Protein AF-A0A8S3TUD3-F1 (afdb_monomer)

Organism: Mytilus edulis (NCBI:txid6550)

Solvent-accessible surface area (backbone atoms only — not comparable to full-atom values): 11287 Å² total; per-residue (Å²): 113,69,66,61,56,51,52,52,48,52,54,51,51,51,54,49,39,28,75,74,41,40,43,46,74,68,54,18,54,51,44,25,52,51,48,54,53,48,24,58,71,54,44,52,92,61,36,33,45,38,65,32,64,56,55,35,69,14,31,67,45,86,88,60,79,84,47,71,44,80,44,57,71,43,58,47,77,35,74,87,65,89,68,89,81,56,81,81,36,32,35,29,40,50,41,59,77,99,48,62,92,96,49,69,48,39,32,60,75,42,64,80,50,68,71,56,62,75,22,44,46,76,56,96,92,42,45,29,59,34,68,66,51,43,49,53,55,52,51,52,52,52,53,53,52,52,52,51,52,52,50,50,53,53,52,53,65,34,56,80,66,75,56,66,81,57,83,53,84,58,85,85,59,104,55,98,70,80,59,73,58,78,56,80,66,79,83,77,78,80,129

Structure (mmCIF, N/CA/C/O backbone):
data_AF-A0A8S3TUD3-F1
#
_entry.id   AF-A0A8S3TUD3-F1
#
loop_
_atom_site.group_PDB
_atom_site.id
_atom_site.type_symbol
_atom_site.label_atom_id
_atom_site.label_alt_id
_atom_site.label_comp_id
_atom_site.label_asym_id
_atom_site.label_entity_id
_atom_site.label_seq_id
_atom_site.pdbx_PDB_ins_code
_atom_site.Cartn_x
_atom_site.Cartn_y
_atom_site.Cartn_z
_atom_site.occupancy
_atom_site.B_iso_or_equiv
_atom_site.auth_seq_id
_atom_site.auth_comp_id
_atom_site.auth_asym_id
_atom_site.auth_atom_id
_atom_site.pdbx_PDB_model_num
ATOM 1 N N . MET A 1 1 ? 37.452 -16.676 -22.290 1.00 59.34 1 MET A N 1
ATOM 2 C CA . MET A 1 1 ? 36.552 -16.516 -23.460 1.00 59.34 1 MET A CA 1
ATOM 3 C C . MET A 1 1 ? 35.071 -16.490 -23.068 1.00 59.34 1 MET A C 1
ATOM 5 O O . MET A 1 1 ? 34.371 -15.624 -23.575 1.00 59.34 1 MET A O 1
ATOM 9 N N . ALA A 1 2 ? 34.594 -17.346 -22.151 1.00 64.00 2 ALA A N 1
ATOM 10 C CA . ALA A 1 2 ? 33.201 -17.321 -21.670 1.00 64.00 2 ALA A CA 1
ATOM 11 C C . ALA A 1 2 ? 32.790 -15.985 -21.003 1.00 64.00 2 ALA A C 1
ATOM 13 O O . ALA A 1 2 ? 31.714 -15.464 -21.291 1.00 64.00 2 ALA A O 1
ATOM 14 N N . ASP A 1 3 ? 33.678 -15.370 -20.214 1.00 77.44 3 ASP A N 1
ATOM 15 C CA . ASP A 1 3 ? 33.390 -14.096 -19.532 1.00 77.44 3 ASP A CA 1
ATOM 16 C C . ASP A 1 3 ? 33.145 -12.927 -20.488 1.00 77.44 3 ASP A C 1
ATOM 18 O O . ASP A 1 3 ? 32.256 -12.108 -20.268 1.00 77.44 3 ASP A O 1
ATOM 22 N N . THR A 1 4 ? 33.895 -12.858 -21.588 1.00 88.94 4 THR A N 1
ATOM 23 C CA . THR A 1 4 ? 33.750 -11.784 -22.579 1.00 88.94 4 THR A CA 1
ATOM 24 C C . THR A 1 4 ? 32.419 -11.895 -23.327 1.00 88.94 4 THR A C 1
ATOM 26 O O . THR A 1 4 ? 31.760 -10.885 -23.573 1.00 88.94 4 THR A O 1
ATOM 29 N N . ALA A 1 5 ? 31.980 -13.117 -23.648 1.00 87.69 5 ALA A N 1
ATOM 30 C CA . ALA A 1 5 ? 30.689 -13.361 -24.290 1.00 87.69 5 ALA A CA 1
ATOM 31 C C . ALA A 1 5 ? 29.512 -13.021 -23.358 1.00 87.69 5 ALA A C 1
ATOM 33 O O . ALA A 1 5 ? 28.562 -12.355 -23.778 1.00 87.69 5 ALA A O 1
ATOM 34 N N . MET A 1 6 ? 29.606 -13.400 -22.079 1.00 92.44 6 MET A N 1
ATOM 35 C CA . MET A 1 6 ? 28.609 -13.052 -21.063 1.00 92.44 6 MET A CA 1
ATOM 36 C C . MET A 1 6 ? 28.511 -11.532 -20.874 1.00 92.44 6 MET A C 1
ATOM 38 O O . MET A 1 6 ? 27.420 -10.973 -20.938 1.00 92.44 6 MET A O 1
ATOM 42 N N . GLN A 1 7 ? 29.644 -10.836 -20.738 1.00 92.56 7 GLN A N 1
ATOM 43 C CA . GLN A 1 7 ? 29.668 -9.376 -20.603 1.00 92.56 7 GLN A CA 1
ATOM 44 C C . GLN A 1 7 ? 29.055 -8.659 -21.813 1.00 92.56 7 GLN A C 1
ATOM 46 O O . GLN A 1 7 ? 28.316 -7.687 -21.647 1.00 92.56 7 GLN A O 1
ATOM 51 N N . ASN A 1 8 ? 29.341 -9.128 -23.030 1.00 93.81 8 ASN A N 1
ATOM 52 C CA . ASN A 1 8 ? 28.769 -8.552 -24.247 1.00 93.81 8 ASN A CA 1
ATOM 53 C C . ASN A 1 8 ? 27.254 -8.765 -24.318 1.00 93.81 8 ASN A C 1
ATOM 55 O O . ASN A 1 8 ? 26.524 -7.839 -24.672 1.00 93.81 8 ASN A O 1
ATOM 59 N N . THR A 1 9 ? 26.784 -9.945 -23.912 1.00 95.06 9 THR A N 1
ATOM 60 C CA . THR A 1 9 ? 25.352 -10.264 -23.849 1.00 95.06 9 THR A CA 1
ATOM 61 C C . THR A 1 9 ? 24.639 -9.378 -22.829 1.00 95.06 9 THR A C 1
ATOM 63 O O . THR A 1 9 ? 23.638 -8.750 -23.167 1.00 95.06 9 THR A O 1
ATOM 66 N N . SER A 1 10 ? 25.191 -9.222 -21.622 1.00 94.44 10 SER A N 1
ATOM 67 C CA . SER A 1 10 ? 24.623 -8.339 -20.593 1.00 94.44 10 SER A CA 1
ATOM 68 C C . SER A 1 10 ? 24.565 -6.879 -21.046 1.00 94.44 10 SER A C 1
ATOM 70 O O . SER A 1 10 ? 23.561 -6.206 -20.828 1.00 94.44 10 SER A O 1
ATOM 72 N N . LYS A 1 11 ? 25.604 -6.382 -21.733 1.00 94.62 11 LYS A N 1
ATOM 73 C CA . LYS A 1 11 ? 25.609 -5.020 -22.298 1.00 94.62 11 LYS A CA 1
ATOM 74 C C . LYS A 1 11 ? 24.547 -4.841 -23.384 1.00 94.62 11 LYS A C 1
ATOM 76 O O . LYS A 1 11 ? 23.904 -3.794 -23.431 1.00 94.62 11 LYS A O 1
ATOM 81 N N . ALA A 1 12 ? 24.375 -5.829 -24.261 1.00 94.31 12 ALA A N 1
ATOM 82 C CA . ALA A 1 12 ? 23.355 -5.792 -25.305 1.00 94.31 12 ALA A CA 1
ATOM 83 C C . ALA A 1 12 ? 21.941 -5.818 -24.706 1.00 94.31 12 ALA A C 1
ATOM 85 O O . ALA A 1 12 ? 21.110 -4.991 -25.080 1.00 94.31 12 ALA A O 1
ATOM 86 N N . LEU A 1 13 ? 21.704 -6.691 -23.721 1.00 94.12 13 LEU A N 1
ATOM 87 C CA . LEU A 1 13 ? 20.441 -6.767 -22.992 1.00 94.12 13 LEU A CA 1
ATOM 88 C C . LEU A 1 13 ? 20.125 -5.447 -22.282 1.00 94.12 13 LEU A C 1
ATOM 90 O O . LEU A 1 13 ? 19.033 -4.920 -22.455 1.00 94.12 13 LEU A O 1
ATOM 94 N N . TYR A 1 14 ? 21.085 -4.870 -21.554 1.00 92.31 14 TYR A N 1
ATOM 95 C CA . TYR A 1 14 ? 20.905 -3.578 -20.888 1.00 92.31 14 TYR A CA 1
ATOM 96 C C . TYR A 1 14 ? 20.502 -2.474 -21.876 1.00 92.31 14 TYR A C 1
ATOM 98 O O . TYR A 1 14 ? 19.513 -1.779 -21.659 1.00 92.31 14 TYR A O 1
ATOM 106 N N . ARG A 1 15 ? 21.206 -2.355 -23.013 1.00 92.06 15 ARG A N 1
ATOM 107 C CA . ARG A 1 15 ? 20.857 -1.371 -24.053 1.00 92.06 15 ARG A CA 1
ATOM 108 C C . ARG A 1 15 ? 19.447 -1.588 -24.592 1.00 92.06 15 ARG A C 1
ATOM 110 O O . ARG A 1 15 ? 18.708 -0.619 -24.739 1.00 92.06 15 ARG A O 1
ATOM 117 N N . TYR A 1 16 ? 19.077 -2.841 -24.854 1.00 91.88 16 TYR A N 1
ATOM 118 C CA . TYR A 1 16 ? 17.738 -3.183 -25.322 1.00 91.88 16 TYR A CA 1
ATOM 119 C C . TYR A 1 16 ? 16.664 -2.791 -24.299 1.00 91.88 16 TYR A C 1
ATOM 121 O O . TYR A 1 16 ? 15.689 -2.140 -24.677 1.00 91.88 16 TYR A O 1
ATOM 129 N N . LEU A 1 17 ? 16.862 -3.122 -23.017 1.00 88.25 17 LEU A N 1
ATOM 130 C CA . LEU A 1 17 ? 15.951 -2.759 -21.928 1.00 88.25 17 LEU A CA 1
ATOM 131 C C . LEU A 1 17 ? 15.780 -1.238 -21.832 1.00 88.25 17 LEU A C 1
ATOM 133 O O . LEU A 1 17 ? 14.647 -0.756 -21.809 1.00 88.25 17 LEU A O 1
ATOM 137 N N . CYS A 1 18 ? 16.878 -0.478 -21.842 1.00 88.56 18 CYS A N 1
ATOM 138 C CA . CYS A 1 18 ? 16.819 0.979 -21.752 1.00 88.56 18 CYS A CA 1
ATOM 139 C C . CYS A 1 18 ? 16.108 1.626 -22.943 1.00 88.56 18 CYS A C 1
ATOM 141 O O . CYS A 1 18 ? 15.393 2.608 -22.769 1.00 88.56 18 CYS A O 1
ATOM 143 N N . GLN A 1 19 ? 16.309 1.102 -24.152 1.00 86.69 19 GLN A N 1
ATOM 144 C CA . GLN A 1 19 ? 15.737 1.687 -25.365 1.00 86.69 19 GLN A CA 1
ATOM 145 C C . GLN A 1 19 ? 14.265 1.325 -25.566 1.00 86.69 19 GLN A C 1
ATOM 147 O O . GLN A 1 19 ? 13.523 2.125 -26.129 1.00 86.69 19 GLN A O 1
ATOM 152 N N . ASN A 1 20 ? 13.847 0.133 -25.133 1.00 85.25 20 ASN A N 1
ATOM 153 C CA . ASN A 1 20 ? 12.552 -0.420 -25.533 1.00 85.25 20 ASN A CA 1
ATOM 154 C C . ASN A 1 20 ? 11.569 -0.630 -24.379 1.00 85.25 20 ASN A C 1
ATOM 156 O O . ASN A 1 20 ? 10.371 -0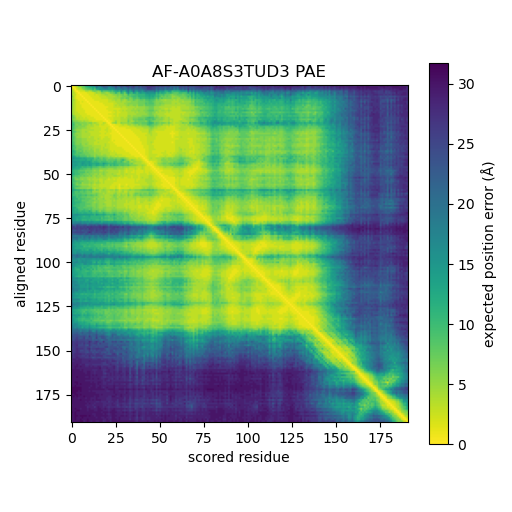.716 -24.646 1.00 85.25 20 ASN A O 1
ATOM 160 N N . ILE A 1 21 ? 12.041 -0.753 -23.131 1.00 82.19 21 ILE A N 1
ATOM 161 C CA . ILE A 1 21 ? 11.199 -1.218 -22.018 1.00 82.19 21 ILE A CA 1
ATOM 162 C C . ILE A 1 21 ? 11.176 -0.236 -20.847 1.00 82.19 21 ILE A C 1
ATOM 164 O O . ILE A 1 21 ? 10.093 0.190 -20.471 1.00 82.19 21 ILE A O 1
ATOM 168 N N . VAL A 1 22 ? 12.327 0.101 -20.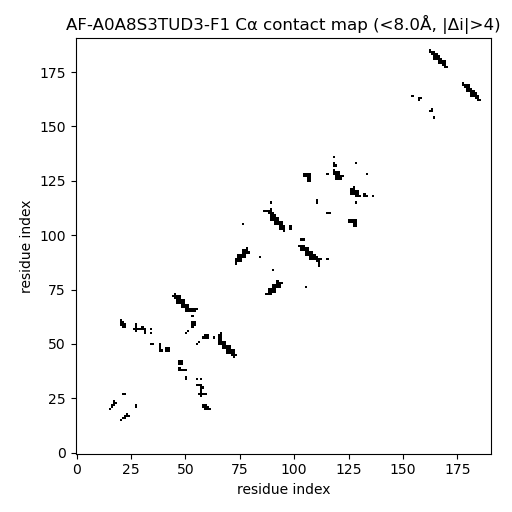254 1.00 82.94 22 VAL A N 1
ATOM 169 C CA . VAL A 1 22 ? 12.372 0.808 -18.953 1.00 82.94 22 VAL A CA 1
ATOM 170 C C . VAL A 1 22 ? 12.859 2.256 -19.020 1.00 82.94 22 VAL A C 1
ATOM 172 O O . VAL A 1 22 ? 12.659 3.013 -18.074 1.00 82.94 22 VAL A O 1
ATOM 175 N N . GLY A 1 23 ? 13.494 2.659 -20.122 1.00 85.12 23 GLY A N 1
ATOM 176 C CA . GLY A 1 23 ? 14.172 3.952 -20.226 1.00 85.12 23 GLY A CA 1
ATOM 177 C C . GLY A 1 23 ? 15.612 3.929 -19.696 1.00 85.12 23 GLY A C 1
ATOM 178 O O . GLY A 1 23 ? 16.113 2.928 -19.185 1.00 85.12 23 GLY A O 1
ATOM 179 N N . THR A 1 24 ? 16.325 5.040 -19.864 1.00 88.81 24 THR A N 1
ATOM 180 C CA . THR A 1 24 ? 17.695 5.193 -19.348 1.00 88.81 24 THR A CA 1
ATOM 181 C C . THR A 1 24 ? 17.697 5.429 -17.838 1.00 88.81 24 THR A C 1
ATOM 183 O O . THR A 1 24 ? 16.714 5.916 -17.284 1.00 88.81 24 THR A O 1
ATOM 186 N N . ASP A 1 25 ? 18.828 5.196 -17.169 1.00 90.38 25 ASP A N 1
ATOM 187 C CA . ASP A 1 25 ? 18.975 5.468 -15.729 1.00 90.38 25 ASP A CA 1
ATOM 188 C C . ASP A 1 25 ? 18.583 6.911 -15.354 1.00 90.38 25 ASP A C 1
ATOM 190 O O . ASP A 1 25 ? 17.963 7.154 -14.318 1.00 90.38 25 ASP A O 1
ATOM 194 N N . HIS A 1 26 ? 18.914 7.882 -16.216 1.00 90.44 26 HIS A N 1
ATOM 195 C CA . HIS A 1 26 ? 18.527 9.279 -16.020 1.00 90.44 26 HIS A CA 1
ATOM 196 C C . HIS A 1 26 ? 17.007 9.464 -16.083 1.00 90.44 26 HIS A C 1
ATOM 198 O O . HIS A 1 26 ? 16.438 10.134 -15.225 1.00 90.44 26 HIS A O 1
ATOM 204 N N . TYR A 1 27 ? 16.353 8.845 -17.068 1.00 88.69 27 TYR A N 1
ATOM 205 C CA . TYR A 1 27 ? 14.899 8.871 -17.197 1.00 88.69 27 TYR A CA 1
ATOM 206 C C . TYR A 1 27 ? 14.223 8.255 -15.965 1.00 88.69 27 TYR A C 1
ATOM 208 O O . TYR A 1 27 ? 13.403 8.917 -15.332 1.00 88.69 27 TYR A O 1
ATOM 216 N N . VAL A 1 28 ? 14.645 7.053 -15.560 1.00 90.69 28 VAL A N 1
ATOM 217 C CA . VAL A 1 28 ? 14.114 6.350 -14.379 1.00 90.69 28 VAL A CA 1
ATOM 218 C C . VAL A 1 28 ? 14.243 7.210 -13.120 1.00 90.69 28 VAL A C 1
ATOM 220 O O . VAL A 1 28 ? 13.286 7.365 -12.360 1.00 90.69 28 VAL A O 1
ATOM 223 N N . LYS A 1 29 ? 15.407 7.840 -12.914 1.00 93.56 29 LYS A N 1
ATOM 224 C CA . LYS A 1 29 ? 15.640 8.732 -11.771 1.00 93.56 29 LYS A CA 1
ATOM 225 C C . LYS A 1 29 ? 14.708 9.946 -11.782 1.00 93.56 29 LYS A C 1
ATOM 227 O O . LYS A 1 29 ? 14.179 10.302 -10.729 1.00 93.56 29 LYS A O 1
ATOM 232 N N . THR A 1 30 ? 14.491 10.563 -12.942 1.00 90.94 30 THR A N 1
ATOM 233 C CA . THR A 1 30 ? 13.570 11.699 -13.085 1.00 90.94 30 THR A CA 1
ATOM 234 C C . THR A 1 30 ? 12.133 11.288 -12.777 1.00 90.94 30 THR A C 1
ATOM 236 O O . THR A 1 30 ? 11.477 11.950 -11.975 1.00 90.94 30 THR A O 1
ATOM 239 N N . ILE A 1 31 ? 11.650 10.170 -13.331 1.00 88.50 31 ILE A N 1
ATOM 240 C CA . ILE A 1 31 ? 10.288 9.682 -13.061 1.00 88.50 31 ILE A CA 1
ATOM 241 C C . ILE A 1 31 ? 10.105 9.368 -11.576 1.00 88.50 31 ILE A C 1
ATOM 243 O O . ILE A 1 31 ? 9.112 9.782 -10.984 1.00 88.50 31 ILE A O 1
ATOM 247 N N . ARG A 1 32 ? 11.088 8.726 -10.936 1.00 90.88 32 ARG A N 1
ATOM 248 C CA . ARG A 1 32 ? 11.052 8.463 -9.492 1.00 90.88 32 ARG A CA 1
ATOM 249 C C . ARG A 1 32 ? 10.898 9.750 -8.680 1.00 90.88 32 ARG A C 1
ATOM 251 O O . ARG A 1 32 ? 10.054 9.816 -7.794 1.00 90.88 32 ARG A O 1
ATOM 258 N N . GLN A 1 33 ? 11.665 10.790 -9.009 1.00 91.38 33 GLN A N 1
ATOM 259 C CA . GLN A 1 33 ? 11.553 12.096 -8.350 1.00 91.38 33 GLN A CA 1
ATOM 260 C C . GLN A 1 33 ? 10.182 12.743 -8.575 1.00 91.38 33 GLN A C 1
ATOM 262 O O . GLN A 1 33 ? 9.598 13.279 -7.633 1.00 91.38 33 GLN A O 1
ATOM 267 N N . MET A 1 34 ? 9.649 12.665 -9.798 1.00 88.38 34 MET A N 1
ATOM 268 C CA . MET A 1 34 ? 8.312 13.171 -10.117 1.00 88.38 34 MET A CA 1
ATOM 269 C C . MET A 1 34 ? 7.226 12.426 -9.339 1.00 88.38 34 MET A C 1
ATOM 271 O O . MET A 1 34 ? 6.326 13.062 -8.793 1.00 88.38 34 MET A O 1
ATOM 275 N N . ASN A 1 35 ? 7.331 11.101 -9.233 1.00 87.62 35 ASN A N 1
ATOM 276 C CA . ASN A 1 35 ? 6.407 10.281 -8.457 1.00 87.62 35 ASN A CA 1
ATOM 277 C C . ASN A 1 35 ? 6.482 10.614 -6.968 1.00 87.62 35 ASN A C 1
ATOM 279 O O . ASN A 1 35 ? 5.447 10.870 -6.367 1.00 87.62 35 ASN A O 1
ATOM 283 N N . SER A 1 36 ? 7.678 10.744 -6.388 1.00 88.50 36 SER A N 1
ATOM 284 C CA . SER A 1 36 ? 7.816 11.177 -4.990 1.00 88.50 36 SER A CA 1
ATOM 285 C C . SER A 1 36 ? 7.225 12.570 -4.748 1.00 88.50 36 SER A C 1
ATOM 287 O O . SER A 1 36 ? 6.554 12.793 -3.742 1.00 88.50 36 SER A O 1
ATOM 289 N N . ALA A 1 37 ? 7.431 13.518 -5.670 1.00 86.88 37 ALA A N 1
ATOM 290 C CA . ALA A 1 37 ? 6.831 14.848 -5.573 1.00 86.88 37 ALA A CA 1
ATOM 291 C C . ALA A 1 37 ? 5.297 14.790 -5.660 1.00 86.88 37 ALA A C 1
ATOM 293 O O . ALA A 1 37 ? 4.612 15.459 -4.886 1.00 86.88 37 ALA A O 1
ATOM 294 N N . ARG A 1 38 ? 4.756 13.961 -6.563 1.00 85.12 38 ARG A N 1
ATOM 295 C CA . ARG A 1 38 ? 3.316 13.716 -6.694 1.00 85.12 38 ARG A CA 1
ATOM 296 C C . ARG A 1 38 ? 2.737 13.108 -5.422 1.00 85.12 38 ARG A C 1
ATOM 298 O O . ARG A 1 38 ? 1.746 13.622 -4.914 1.00 85.12 38 ARG A O 1
ATOM 305 N N . ASP A 1 39 ? 3.355 12.059 -4.901 1.00 86.06 39 ASP A N 1
ATOM 306 C CA . ASP A 1 39 ? 2.899 11.357 -3.702 1.00 86.06 39 ASP A CA 1
ATOM 307 C C . ASP A 1 39 ? 2.860 12.320 -2.507 1.00 86.06 39 ASP A C 1
ATOM 309 O O . ASP A 1 39 ? 1.836 12.429 -1.827 1.00 86.06 39 ASP A O 1
ATOM 313 N N . ASN A 1 40 ? 3.905 13.139 -2.341 1.00 84.69 40 ASN A N 1
ATOM 314 C CA . ASN A 1 40 ? 3.946 14.204 -1.338 1.00 84.69 40 ASN A CA 1
ATOM 315 C C . ASN A 1 40 ? 2.839 15.249 -1.539 1.00 84.69 40 ASN A C 1
ATOM 317 O O . ASN A 1 40 ? 2.175 15.621 -0.575 1.00 84.69 40 ASN A O 1
ATOM 321 N N . ALA A 1 41 ? 2.595 15.696 -2.774 1.00 82.06 41 ALA A N 1
ATOM 322 C CA . ALA A 1 41 ? 1.538 16.662 -3.081 1.00 82.06 41 ALA A CA 1
ATOM 323 C C . ALA A 1 41 ? 0.122 16.094 -2.870 1.00 82.06 41 ALA A C 1
ATOM 325 O O . ALA A 1 41 ? -0.810 16.838 -2.569 1.00 82.06 41 ALA A O 1
ATOM 326 N N . THR A 1 42 ? -0.056 14.780 -3.022 1.00 79.00 42 THR A N 1
ATOM 327 C CA . THR A 1 42 ? -1.332 14.092 -2.763 1.00 79.00 42 THR A CA 1
ATOM 328 C C . THR A 1 42 ? -1.511 13.657 -1.308 1.00 79.00 42 THR A C 1
ATOM 330 O O . THR A 1 42 ? -2.572 13.145 -0.944 1.00 79.00 42 THR A O 1
ATOM 333 N N . SER A 1 43 ? -0.500 13.878 -0.465 1.00 84.50 43 SER A N 1
ATOM 334 C CA . SER A 1 43 ? -0.561 13.638 0.973 1.00 84.50 43 SER A CA 1
ATOM 335 C C . SER A 1 43 ? -1.458 14.686 1.632 1.00 84.50 43 SER A C 1
ATOM 337 O O . SER A 1 43 ? -1.089 15.848 1.773 1.00 84.50 43 SER A O 1
ATOM 339 N N . GLY A 1 44 ? -2.658 14.273 2.029 1.00 82.25 44 GLY A N 1
ATOM 340 C CA . GLY A 1 44 ? -3.589 15.090 2.803 1.00 82.25 44 GLY A CA 1
ATOM 341 C C . GLY A 1 44 ? -3.435 14.872 4.306 1.00 82.25 44 GLY A C 1
ATOM 342 O O . GLY A 1 44 ? -2.623 14.067 4.762 1.00 82.25 44 GLY A O 1
ATOM 343 N N . GLU A 1 45 ? -4.260 15.560 5.091 1.00 78.75 45 GLU A N 1
ATOM 344 C CA . GLU A 1 45 ? -4.303 15.406 6.552 1.00 78.75 45 GLU A CA 1
ATOM 345 C C . GLU A 1 45 ? -4.668 13.972 6.974 1.00 78.75 45 GLU A C 1
ATOM 347 O O . GLU A 1 45 ? -4.033 13.413 7.859 1.00 78.75 45 GLU A O 1
ATOM 352 N N . PHE A 1 46 ? -5.614 13.343 6.268 1.00 76.94 46 PHE A N 1
ATOM 353 C CA . PHE A 1 46 ? -6.192 12.051 6.664 1.00 76.94 46 PHE A CA 1
ATOM 354 C C . PHE A 1 46 ? -5.620 10.840 5.912 1.00 76.94 46 PHE A C 1
ATOM 356 O O . PHE A 1 46 ? -5.714 9.702 6.380 1.00 76.94 46 PHE A O 1
ATOM 363 N N . GLN A 1 47 ? -5.058 11.062 4.723 1.00 82.88 47 GLN A N 1
ATOM 364 C CA . GLN A 1 47 ? -4.605 9.991 3.837 1.00 82.88 47 GLN A CA 1
ATOM 365 C C . GLN A 1 47 ? -3.430 10.427 2.966 1.00 82.88 47 GLN A C 1
ATOM 367 O O . GLN A 1 47 ? -3.325 11.592 2.584 1.00 82.88 47 GLN A O 1
ATOM 372 N N . THR A 1 48 ? -2.607 9.463 2.577 1.00 85.00 48 THR A N 1
ATOM 373 C CA . THR A 1 48 ? -1.568 9.613 1.560 1.00 85.00 48 THR A CA 1
ATOM 374 C C . THR A 1 48 ? -1.781 8.563 0.483 1.00 85.00 48 THR A C 1
ATOM 376 O O . THR A 1 48 ? -2.087 7.412 0.786 1.00 85.00 48 THR A O 1
ATOM 379 N N . VAL A 1 49 ? -1.636 8.962 -0.779 1.00 85.38 49 VAL A N 1
ATOM 380 C CA . VAL A 1 49 ? -1.581 8.026 -1.902 1.00 85.38 49 VAL A CA 1
ATOM 381 C C . VAL A 1 49 ? -0.124 7.908 -2.311 1.00 85.38 49 VAL A C 1
ATOM 383 O O . VAL A 1 49 ? 0.523 8.917 -2.571 1.00 85.38 49 VAL A O 1
ATOM 386 N N . ILE A 1 50 ? 0.387 6.685 -2.312 1.00 87.81 50 ILE A N 1
ATOM 387 C CA . ILE A 1 50 ? 1.768 6.383 -2.666 1.00 87.81 50 ILE A CA 1
ATOM 388 C C . ILE A 1 50 ? 1.755 5.557 -3.938 1.00 87.81 50 ILE A C 1
ATOM 390 O O . ILE A 1 50 ? 1.000 4.594 -4.076 1.00 87.81 50 ILE A O 1
ATOM 394 N N . THR A 1 51 ? 2.607 5.936 -4.866 1.00 86.69 51 THR A N 1
ATOM 395 C CA . THR A 1 51 ? 2.859 5.186 -6.080 1.00 86.69 51 THR A CA 1
ATOM 396 C C . THR A 1 51 ? 3.809 4.036 -5.767 1.00 86.69 51 THR A C 1
ATOM 398 O O . THR A 1 51 ? 4.870 4.256 -5.189 1.00 86.69 51 THR A O 1
ATOM 401 N N . SER A 1 52 ? 3.457 2.812 -6.151 1.00 88.00 52 SER A N 1
ATOM 402 C CA . SER A 1 52 ? 4.287 1.628 -5.905 1.00 88.00 52 SER A CA 1
ATOM 403 C C . SER A 1 52 ? 4.562 0.857 -7.201 1.00 88.00 52 SER A C 1
ATOM 405 O O . SER A 1 52 ? 4.292 1.355 -8.297 1.00 88.00 52 SER A O 1
ATOM 407 N N . GLY A 1 53 ? 5.151 -0.331 -7.074 1.00 89.56 53 GLY A N 1
ATOM 408 C CA . GLY A 1 53 ? 5.443 -1.222 -8.194 1.00 89.56 53 GLY A CA 1
ATOM 409 C C . GLY A 1 53 ? 6.460 -0.656 -9.186 1.00 89.56 53 GLY A C 1
ATOM 410 O O . GLY A 1 53 ? 7.267 0.216 -8.852 1.00 89.56 53 GLY A O 1
ATOM 411 N N . SER A 1 54 ? 6.418 -1.149 -10.428 1.00 89.12 54 SER A N 1
ATOM 412 C CA . SER A 1 54 ? 7.327 -0.723 -11.506 1.00 89.12 54 SER A CA 1
ATOM 413 C C . SER A 1 54 ? 7.282 0.790 -11.719 1.00 89.12 54 SER A C 1
ATOM 415 O O . SER A 1 54 ? 8.324 1.445 -11.784 1.00 89.12 54 SER A O 1
ATOM 417 N N . PHE A 1 55 ? 6.074 1.356 -11.739 1.00 85.31 55 PHE A N 1
ATOM 418 C CA . PHE A 1 55 ? 5.875 2.782 -11.945 1.00 85.31 55 PHE A CA 1
ATOM 419 C C . PHE A 1 55 ? 6.454 3.597 -10.777 1.00 85.31 55 PHE A C 1
ATOM 421 O O . PHE A 1 55 ? 7.163 4.574 -11.012 1.00 85.31 55 PHE A O 1
ATOM 428 N N . GLY A 1 56 ? 6.245 3.176 -9.522 1.00 86.12 56 GLY A N 1
ATOM 429 C CA . GLY A 1 56 ? 6.852 3.802 -8.336 1.00 86.12 56 GLY A CA 1
ATOM 430 C C . GLY A 1 56 ? 8.384 3.780 -8.355 1.00 86.12 56 GLY A C 1
ATOM 431 O O . GLY A 1 56 ? 9.025 4.773 -8.008 1.00 86.12 56 GLY A O 1
ATOM 432 N N . GLU A 1 57 ? 8.977 2.702 -8.870 1.00 90.50 57 GLU A N 1
ATOM 433 C CA . GLU A 1 57 ? 10.427 2.585 -9.065 1.00 90.50 57 GLU A CA 1
ATOM 434 C C . GLU A 1 57 ? 10.975 3.465 -10.203 1.00 90.50 57 GLU A C 1
ATOM 436 O O . GLU A 1 57 ? 12.194 3.622 -10.328 1.00 90.50 57 GLU A O 1
ATOM 441 N N . GLY A 1 58 ? 10.096 4.094 -10.988 1.00 88.19 58 GLY A N 1
ATOM 442 C CA . GLY A 1 58 ? 10.437 4.938 -12.132 1.00 88.19 58 GLY A CA 1
ATOM 443 C C . GLY A 1 58 ? 10.536 4.179 -13.457 1.00 88.19 58 GLY A C 1
ATOM 444 O O . GLY A 1 58 ? 11.022 4.740 -14.436 1.00 88.19 58 GLY A O 1
ATOM 445 N N . LEU A 1 59 ? 10.104 2.915 -13.491 1.00 87.94 59 LEU A N 1
ATOM 446 C CA . LEU A 1 59 ? 10.115 2.062 -14.676 1.00 87.94 59 LEU A CA 1
ATOM 447 C C . LEU A 1 59 ? 8.755 2.163 -15.379 1.00 87.94 59 LEU A C 1
ATOM 449 O O . LEU A 1 59 ? 7.767 1.587 -14.926 1.00 87.94 59 LEU A O 1
ATOM 453 N N . ASP A 1 60 ? 8.707 2.879 -16.500 1.00 76.12 60 ASP A N 1
ATOM 454 C CA . ASP A 1 60 ? 7.488 3.018 -17.309 1.00 76.12 60 ASP A CA 1
ATOM 455 C C . ASP A 1 60 ? 7.343 1.845 -18.291 1.00 76.12 60 ASP A C 1
ATOM 457 O O . ASP A 1 60 ? 7.577 1.955 -19.497 1.00 76.12 60 ASP A O 1
ATOM 461 N N . MET A 1 61 ? 7.037 0.667 -17.745 1.00 81.88 61 MET A N 1
ATOM 462 C CA . MET A 1 61 ? 6.919 -0.563 -18.522 1.00 81.88 61 MET A CA 1
ATOM 463 C C . MET A 1 61 ? 5.590 -0.601 -19.279 1.00 81.88 61 MET A C 1
ATOM 465 O O . MET A 1 61 ? 4.514 -0.694 -18.692 1.00 81.88 61 MET A O 1
ATOM 469 N N . LYS A 1 62 ? 5.651 -0.606 -20.615 1.00 79.31 62 LYS A N 1
ATOM 470 C CA . LYS A 1 62 ? 4.444 -0.718 -21.446 1.00 79.31 62 LYS A CA 1
ATOM 471 C C . LYS A 1 62 ? 3.649 -1.978 -21.103 1.00 79.31 62 LYS A C 1
ATOM 473 O O . LYS A 1 62 ? 4.166 -3.088 -21.189 1.00 79.31 62 LYS A O 1
ATOM 478 N N . GLY A 1 63 ? 2.369 -1.784 -20.796 1.00 80.56 63 GLY A N 1
ATOM 479 C CA . GLY A 1 63 ? 1.443 -2.864 -20.467 1.00 80.56 63 GLY A CA 1
ATOM 480 C C . GLY A 1 63 ? 1.474 -3.306 -19.005 1.00 80.56 63 GLY A C 1
ATOM 481 O O . GLY A 1 63 ? 0.707 -4.204 -18.669 1.00 80.56 63 GLY A O 1
ATOM 482 N N . SER A 1 64 ? 2.298 -2.693 -18.143 1.00 82.56 64 SER A N 1
ATOM 483 C CA . SER A 1 64 ? 2.149 -2.891 -16.701 1.00 82.56 64 SER A CA 1
ATOM 484 C C . SER A 1 64 ? 0.916 -2.156 -16.185 1.00 82.56 64 SER A C 1
ATOM 486 O O . SER A 1 64 ? 0.498 -1.126 -16.723 1.00 82.56 64 SER A O 1
ATOM 488 N N . ASP A 1 65 ? 0.332 -2.693 -15.125 1.00 85.62 65 ASP A N 1
ATOM 489 C CA . ASP A 1 65 ? -0.638 -1.985 -14.311 1.00 85.62 65 ASP A CA 1
ATOM 490 C C . ASP A 1 65 ? 0.025 -0.858 -13.503 1.00 85.62 65 ASP A C 1
ATOM 492 O O . ASP A 1 65 ? 1.247 -0.680 -13.484 1.00 85.62 65 ASP A O 1
ATOM 496 N N . LEU A 1 66 ? -0.826 -0.022 -12.906 1.00 83.38 66 LEU A N 1
ATOM 497 C CA . LEU A 1 66 ? -0.418 1.066 -12.030 1.00 83.38 66 LEU A CA 1
ATOM 498 C C . LEU A 1 66 ? -0.754 0.688 -10.590 1.00 83.38 66 LEU A C 1
ATOM 500 O O . LEU A 1 66 ? -1.922 0.725 -10.192 1.00 83.38 66 LEU A O 1
ATOM 504 N N . ASP A 1 67 ? 0.282 0.415 -9.807 1.00 86.56 67 ASP A N 1
ATOM 505 C CA . ASP A 1 67 ? 0.147 0.135 -8.385 1.00 86.56 67 ASP A CA 1
ATOM 506 C C . ASP A 1 67 ? 0.054 1.429 -7.572 1.00 86.56 67 ASP A C 1
ATOM 508 O O . ASP A 1 67 ? 0.947 2.284 -7.587 1.00 86.56 67 ASP A O 1
ATOM 512 N N . MET A 1 68 ? -1.036 1.568 -6.819 1.00 84.94 68 MET A N 1
ATOM 513 C CA . MET A 1 68 ? -1.248 2.672 -5.886 1.00 84.94 68 MET A CA 1
ATOM 514 C C . MET A 1 68 ? -1.596 2.130 -4.505 1.00 84.94 68 MET A C 1
ATOM 516 O O . MET A 1 68 ? -2.494 1.303 -4.351 1.00 84.94 68 MET A O 1
ATOM 520 N N . MET A 1 69 ? -0.919 2.652 -3.490 1.00 85.75 69 MET A N 1
ATOM 521 C CA . MET A 1 69 ? -1.162 2.351 -2.089 1.00 85.75 69 MET A CA 1
ATOM 522 C C . MET A 1 69 ? -1.876 3.527 -1.425 1.00 85.75 69 MET A C 1
ATOM 524 O O . MET A 1 69 ? -1.397 4.659 -1.451 1.00 85.75 69 MET A O 1
ATOM 528 N N . TYR A 1 70 ? -3.020 3.254 -0.805 1.00 83.62 70 TYR A N 1
ATOM 529 C CA . TYR A 1 70 ? -3.760 4.231 -0.012 1.00 83.62 70 TYR A CA 1
ATOM 530 C C . TYR A 1 70 ? -3.429 4.024 1.463 1.00 83.62 70 TYR A C 1
ATOM 532 O O . TYR A 1 70 ? -3.847 3.037 2.065 1.00 83.62 70 TYR A O 1
ATOM 540 N N . VAL A 1 71 ? -2.684 4.961 2.041 1.00 84.81 71 VAL A N 1
ATOM 541 C CA . VAL A 1 71 ? -2.265 4.926 3.443 1.00 84.81 71 VAL A CA 1
ATOM 542 C C . VAL A 1 71 ? -3.145 5.876 4.242 1.00 84.81 71 VAL A C 1
ATOM 544 O O . VAL A 1 71 ? -3.139 7.083 4.004 1.00 84.81 71 VAL A O 1
ATOM 547 N N . SER A 1 72 ? -3.914 5.347 5.191 1.00 84.81 72 SER A N 1
ATOM 548 C CA . SER A 1 72 ? -4.650 6.182 6.144 1.00 84.81 72 SER A CA 1
ATOM 549 C C . SER A 1 72 ? -3.749 6.544 7.320 1.00 84.81 72 SER A C 1
ATOM 551 O O . SER A 1 72 ? -3.102 5.670 7.888 1.00 84.81 72 SER A O 1
ATOM 553 N N . LYS A 1 73 ? -3.727 7.825 7.702 1.00 83.38 73 LYS A N 1
ATOM 554 C CA . LYS A 1 73 ? -2.895 8.325 8.813 1.00 83.38 73 LYS A CA 1
ATOM 555 C C . LYS A 1 73 ? -3.532 8.131 10.192 1.00 83.38 73 LYS A C 1
ATOM 557 O O . LYS A 1 73 ? -2.875 8.346 11.201 1.00 83.38 73 LYS A O 1
ATOM 562 N N . HIS A 1 74 ? -4.800 7.726 10.230 1.00 84.88 74 HIS A N 1
ATOM 563 C CA . HIS A 1 74 ? -5.571 7.524 11.458 1.00 84.88 74 HIS A CA 1
ATOM 564 C C . HIS A 1 74 ? -5.764 6.048 11.794 1.00 84.88 74 HIS A C 1
ATOM 566 O O . HIS A 1 74 ? -6.630 5.726 12.601 1.00 84.88 74 HIS A O 1
ATOM 572 N N . ILE A 1 75 ? -5.006 5.149 11.166 1.00 86.56 75 ILE A N 1
ATOM 573 C CA . ILE A 1 75 ? -5.047 3.720 11.465 1.00 86.56 75 ILE A CA 1
ATOM 574 C C . ILE A 1 75 ? -3.667 3.296 11.928 1.00 86.56 75 ILE A C 1
ATOM 576 O O . ILE A 1 75 ? -2.688 3.474 11.206 1.00 86.56 75 ILE A O 1
ATOM 580 N N . GLU A 1 76 ? -3.612 2.668 13.091 1.00 87.00 76 GLU A N 1
ATOM 581 C CA . GLU A 1 76 ? -2.422 1.977 13.563 1.00 87.00 76 GLU A CA 1
ATOM 582 C C . GLU A 1 76 ? -2.716 0.484 13.674 1.00 87.00 76 GLU A C 1
ATOM 584 O O . GLU A 1 76 ? -3.679 0.072 14.323 1.00 87.00 76 GLU A O 1
ATOM 589 N N . VAL A 1 77 ? -1.879 -0.323 13.020 1.00 87.81 77 VAL A N 1
ATOM 590 C CA . VAL A 1 77 ? -1.928 -1.787 13.080 1.00 87.81 77 VAL A CA 1
ATOM 591 C C . VAL A 1 77 ? -0.751 -2.270 13.915 1.00 87.81 77 VAL A C 1
ATOM 593 O O . VAL A 1 77 ? 0.384 -1.872 13.655 1.00 87.81 77 VAL A O 1
ATOM 596 N N . TYR A 1 78 ? -1.000 -3.128 14.901 1.00 85.69 78 TYR A N 1
ATOM 597 C CA . TYR A 1 78 ? 0.046 -3.683 15.760 1.00 85.69 78 TYR A CA 1
ATOM 598 C C . TYR A 1 78 ? -0.115 -5.188 15.956 1.00 85.69 78 TYR A C 1
ATOM 600 O O . TYR A 1 78 ? -1.220 -5.723 15.942 1.00 85.69 78 TYR A O 1
ATOM 608 N N . GLU A 1 79 ? 1.009 -5.868 16.157 1.00 78.31 79 GLU A N 1
ATOM 609 C CA . GLU A 1 79 ? 1.046 -7.325 16.315 1.00 78.31 79 GLU A CA 1
ATOM 610 C C . GLU A 1 79 ? 1.019 -7.744 17.796 1.00 78.31 79 GLU A C 1
ATOM 612 O O . GLU A 1 79 ? 0.284 -8.654 18.159 1.00 78.31 79 GLU A O 1
ATOM 617 N N . TYR A 1 80 ? 1.741 -7.038 18.683 1.00 66.38 80 TYR A N 1
ATOM 618 C CA . TYR A 1 80 ? 1.958 -7.519 20.062 1.00 66.38 80 TYR A CA 1
ATOM 619 C C . TYR A 1 80 ? 1.784 -6.485 21.190 1.00 66.38 80 TYR A C 1
ATOM 621 O O . TYR A 1 80 ? 1.663 -6.874 22.349 1.00 66.38 80 TYR A O 1
ATOM 629 N N . LEU A 1 81 ? 1.751 -5.176 20.908 1.00 59.03 81 LEU A N 1
ATOM 630 C CA . LEU A 1 81 ? 1.709 -4.130 21.944 1.00 59.03 81 LEU A CA 1
ATOM 631 C C . LEU A 1 81 ? 0.592 -3.124 21.680 1.00 59.03 81 LEU A C 1
ATOM 633 O O . LEU A 1 81 ? 0.609 -2.453 20.653 1.00 59.03 81 LEU A O 1
ATOM 637 N N . LYS A 1 82 ? -0.336 -2.980 22.640 1.00 62.84 82 LYS A N 1
ATOM 638 C CA . LYS A 1 82 ? -1.343 -1.909 22.639 1.00 62.84 82 LYS A CA 1
ATOM 639 C C . LYS A 1 82 ? -0.630 -0.557 22.754 1.00 62.84 82 LYS A C 1
ATOM 641 O O . LYS A 1 82 ? -0.028 -0.299 23.801 1.00 62.84 82 LYS A O 1
ATOM 646 N N . PRO A 1 83 ? -0.678 0.313 21.730 1.00 64.44 83 PRO A N 1
ATOM 647 C CA . PRO A 1 83 ? -0.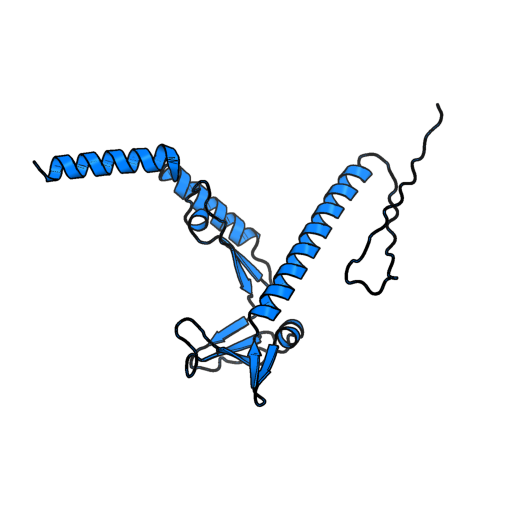081 1.637 21.824 1.00 64.44 83 PRO A CA 1
ATOM 648 C C . PRO A 1 83 ? -0.808 2.477 22.875 1.00 64.44 83 PRO A C 1
ATOM 650 O O . PRO A 1 83 ? -1.927 2.168 23.296 1.00 64.44 83 PRO A O 1
ATOM 653 N N . ARG A 1 84 ? -0.197 3.595 23.274 1.00 69.31 84 ARG A N 1
ATOM 654 C CA . ARG A 1 84 ? -0.892 4.608 24.072 1.00 69.31 84 ARG A CA 1
ATOM 655 C C . ARG A 1 84 ? -2.040 5.170 23.228 1.00 69.31 84 ARG A C 1
ATOM 657 O O . ARG A 1 84 ? -1.804 5.927 22.294 1.00 69.31 84 ARG A O 1
ATOM 664 N N . LEU A 1 85 ? -3.265 4.753 23.544 1.00 69.12 85 LEU A N 1
ATOM 665 C CA . LEU A 1 85 ? -4.437 4.984 22.701 1.00 69.12 85 LEU A CA 1
ATOM 666 C C . LEU A 1 85 ? -4.767 6.480 22.596 1.00 69.12 85 LEU A C 1
ATOM 668 O O . LEU A 1 85 ? -5.215 7.097 23.563 1.00 69.12 85 LEU A O 1
ATOM 672 N N . SER A 1 86 ? -4.606 7.045 21.403 1.00 77.44 86 SER A N 1
ATOM 673 C CA . SER A 1 86 ? -5.161 8.345 21.032 1.00 77.44 86 SER A CA 1
ATOM 674 C C . SER A 1 86 ? -6.669 8.214 20.758 1.00 77.44 86 SER A C 1
ATOM 676 O O . SER A 1 86 ? -7.129 7.160 20.313 1.00 77.44 86 SER A O 1
ATOM 678 N N . PRO A 1 87 ? -7.499 9.227 21.047 1.00 73.88 87 PRO A N 1
ATOM 679 C CA . PRO A 1 87 ? -8.906 9.230 20.630 1.00 73.88 87 PRO A CA 1
ATOM 680 C C . PRO A 1 87 ? -9.077 9.348 19.108 1.00 73.88 87 PRO A C 1
ATOM 682 O O . PRO A 1 87 ? -10.035 8.830 18.557 1.00 73.88 87 PRO A O 1
ATOM 685 N N . ASN A 1 88 ? -8.120 9.953 18.402 1.00 80.12 88 ASN A N 1
ATOM 686 C CA . ASN A 1 88 ? -8.265 10.252 16.970 1.00 80.12 88 ASN A CA 1
ATOM 687 C C . ASN A 1 88 ? -7.662 9.174 16.052 1.00 80.12 88 ASN A C 1
ATOM 689 O O . ASN A 1 88 ? -7.428 9.432 14.869 1.00 80.12 88 ASN A O 1
ATOM 693 N N . ILE A 1 89 ? -7.335 8.005 16.607 1.00 85.94 89 ILE A N 1
ATOM 694 C CA . ILE A 1 89 ? -6.684 6.902 15.898 1.00 85.94 89 ILE A CA 1
ATOM 695 C C . ILE A 1 89 ? -7.527 5.643 16.085 1.00 85.94 89 ILE A C 1
ATOM 697 O O . ILE A 1 89 ? -7.916 5.289 17.198 1.00 85.94 89 ILE A O 1
ATOM 701 N N . THR A 1 90 ? -7.806 4.974 14.972 1.00 87.94 90 THR A N 1
ATOM 702 C CA . THR A 1 90 ? -8.343 3.620 14.934 1.00 87.94 90 THR A CA 1
ATOM 703 C C . THR A 1 90 ? -7.203 2.631 15.125 1.00 87.94 90 THR A C 1
ATOM 705 O O . THR A 1 90 ? -6.203 2.662 14.411 1.00 87.94 90 THR A O 1
ATOM 708 N N . TYR A 1 91 ? -7.374 1.736 16.085 1.00 89.50 91 TYR A N 1
ATOM 709 C CA . TYR A 1 91 ? -6.387 0.748 16.482 1.00 89.50 91 TYR A CA 1
ATOM 710 C C . TYR A 1 91 ? -6.838 -0.636 16.048 1.00 89.50 91 TYR A C 1
ATOM 712 O O . TYR A 1 91 ? -7.906 -1.101 16.459 1.00 89.50 91 TYR A O 1
ATOM 720 N N . LEU A 1 92 ? -6.001 -1.293 15.249 1.00 90.69 92 LEU A N 1
ATOM 721 C CA . LEU A 1 92 ? -6.217 -2.653 14.782 1.00 90.69 92 LEU A CA 1
ATOM 722 C C . LEU A 1 92 ? -5.136 -3.579 15.341 1.00 90.69 92 LEU A C 1
ATOM 724 O O . LEU A 1 92 ? -3.951 -3.261 15.245 1.00 90.69 92 LEU A O 1
ATOM 728 N N . SER A 1 93 ? -5.521 -4.733 15.881 1.00 89.94 93 SER A N 1
ATOM 729 C CA . SER A 1 93 ? -4.563 -5.798 16.181 1.00 89.94 93 SER A CA 1
ATOM 730 C C . SER A 1 93 ? -4.516 -6.812 15.045 1.00 89.94 93 SER A C 1
ATOM 732 O O . SER A 1 93 ? -5.531 -7.162 14.438 1.00 89.94 93 SER A O 1
ATOM 734 N N . MET A 1 94 ? -3.307 -7.253 14.724 1.00 90.56 94 MET A N 1
ATOM 735 C CA . MET A 1 94 ? -3.042 -8.215 13.669 1.00 90.56 94 MET A CA 1
ATOM 736 C C . MET A 1 94 ? -2.967 -9.620 14.265 1.00 90.56 94 MET A C 1
ATOM 738 O O . MET A 1 94 ? -2.172 -9.854 15.170 1.00 90.56 94 MET A O 1
ATOM 742 N N . ARG A 1 95 ? -3.770 -10.561 13.756 1.00 85.88 95 ARG A N 1
ATOM 743 C CA . ARG A 1 95 ? -3.691 -11.980 14.132 1.00 85.88 95 ARG A CA 1
ATOM 744 C C . ARG A 1 95 ? -3.511 -12.864 12.911 1.00 85.88 95 ARG A C 1
ATOM 746 O O . ARG A 1 95 ? -4.276 -12.775 11.950 1.00 85.88 95 ARG A O 1
ATOM 753 N N . THR A 1 96 ? -2.507 -13.721 12.979 1.00 84.75 96 THR A N 1
ATOM 754 C CA . THR A 1 96 ? -2.157 -14.707 11.948 1.00 84.75 96 THR A CA 1
ATOM 755 C C . THR A 1 96 ? -2.368 -16.145 12.419 1.00 84.75 96 THR A C 1
ATOM 757 O O . THR A 1 96 ? -2.250 -17.075 11.623 1.00 84.75 96 THR A O 1
ATOM 760 N N . ASP A 1 97 ? -2.734 -16.331 13.686 1.00 77.94 97 ASP A N 1
ATOM 761 C CA . ASP A 1 97 ? -3.129 -17.625 14.225 1.00 77.94 97 ASP A CA 1
ATOM 762 C C . ASP A 1 97 ? -4.497 -18.020 13.641 1.00 77.94 97 ASP A C 1
ATOM 764 O O . ASP A 1 97 ? -5.398 -17.186 13.511 1.00 77.94 97 ASP A O 1
ATOM 768 N N . ASP A 1 98 ? -4.643 -19.286 13.253 1.00 81.38 98 ASP A N 1
ATOM 769 C CA . ASP A 1 98 ? -5.874 -19.871 12.698 1.00 81.38 98 ASP A CA 1
ATOM 770 C C . ASP A 1 98 ? -6.367 -19.287 11.357 1.00 81.38 98 ASP A C 1
ATOM 772 O O . ASP A 1 98 ? -7.547 -19.390 11.009 1.00 81.38 98 ASP A O 1
ATOM 776 N N . VAL A 1 99 ? -5.465 -18.724 10.547 1.00 82.12 99 VAL A N 1
ATOM 777 C CA . VAL A 1 99 ? -5.755 -18.301 9.165 1.00 82.12 99 VAL A CA 1
ATOM 778 C C . VAL A 1 99 ? -4.942 -19.083 8.140 1.00 82.12 99 VAL A C 1
ATOM 780 O O . VAL A 1 99 ? -3.852 -19.587 8.407 1.00 82.12 99 VAL A O 1
ATOM 783 N N . LYS A 1 100 ? -5.486 -19.206 6.923 1.00 87.88 100 LYS A N 1
ATOM 784 C CA . LYS A 1 100 ? -4.759 -19.817 5.802 1.00 87.88 100 LYS A CA 1
ATOM 785 C C . LYS A 1 100 ? -3.474 -19.023 5.518 1.00 87.88 100 LYS A C 1
ATOM 787 O O . LYS A 1 100 ? -3.501 -17.796 5.624 1.00 87.88 100 LYS A O 1
ATOM 792 N N . PRO A 1 101 ? -2.385 -19.677 5.074 1.00 87.62 101 PRO A N 1
ATOM 793 C CA . PRO A 1 101 ? -1.175 -18.976 4.655 1.00 87.62 101 PRO A CA 1
ATOM 794 C C . PRO A 1 101 ? -1.480 -17.842 3.666 1.00 87.62 101 PRO A C 1
ATOM 796 O O . PRO A 1 101 ? -2.218 -18.039 2.699 1.00 87.62 101 PRO A O 1
ATOM 799 N N . GLY A 1 102 ? -0.919 -16.659 3.926 1.00 84.38 102 GLY A N 1
ATOM 800 C CA . GLY A 1 102 ? -1.150 -15.448 3.130 1.00 84.38 102 GLY A CA 1
ATOM 801 C C . GLY A 1 102 ? -2.374 -14.619 3.539 1.00 84.38 102 GLY A C 1
ATOM 802 O O . GLY A 1 102 ? -2.637 -13.595 2.912 1.00 84.38 102 GLY A O 1
ATOM 803 N N . PHE A 1 103 ? -3.108 -15.026 4.577 1.00 85.88 103 PHE A N 1
ATOM 804 C CA . PHE A 1 103 ? -4.209 -14.258 5.155 1.00 85.88 103 PHE A CA 1
ATOM 805 C C . PHE A 1 103 ? -3.887 -13.833 6.583 1.00 85.88 103 PHE A C 1
ATOM 807 O O . PHE A 1 103 ? -3.077 -14.456 7.263 1.00 85.88 103 PHE A O 1
ATOM 814 N N . THR A 1 104 ? -4.564 -12.774 7.020 1.00 90.75 104 THR A N 1
ATOM 815 C CA . THR A 1 104 ? -4.411 -12.170 8.340 1.00 90.75 104 THR A CA 1
ATOM 816 C C . THR A 1 104 ? -5.746 -11.579 8.768 1.00 90.75 104 THR A C 1
ATOM 818 O O . THR A 1 104 ? -6.449 -10.970 7.958 1.00 90.75 104 THR A O 1
ATOM 821 N N . HIS A 1 105 ? -6.088 -11.723 10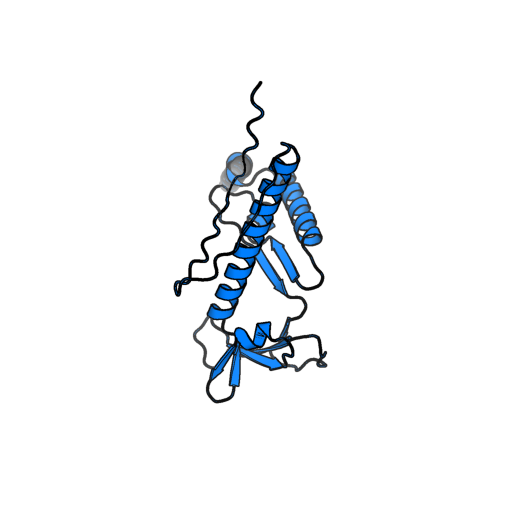.042 1.00 90.56 105 HIS A N 1
ATOM 822 C CA . HIS A 1 105 ? -7.213 -11.030 10.649 1.00 90.56 105 HIS A CA 1
ATOM 823 C C . HIS A 1 105 ? -6.773 -9.681 11.220 1.00 90.56 105 HIS A C 1
ATOM 825 O O . HIS A 1 105 ? -5.754 -9.583 11.902 1.00 90.56 105 HIS A O 1
ATOM 831 N N . LEU A 1 106 ? -7.574 -8.647 10.962 1.00 91.88 106 LEU A N 1
ATOM 832 C CA . LEU A 1 106 ? -7.421 -7.322 11.558 1.00 91.88 106 LEU A CA 1
ATOM 833 C C . LEU A 1 106 ? -8.584 -7.090 12.517 1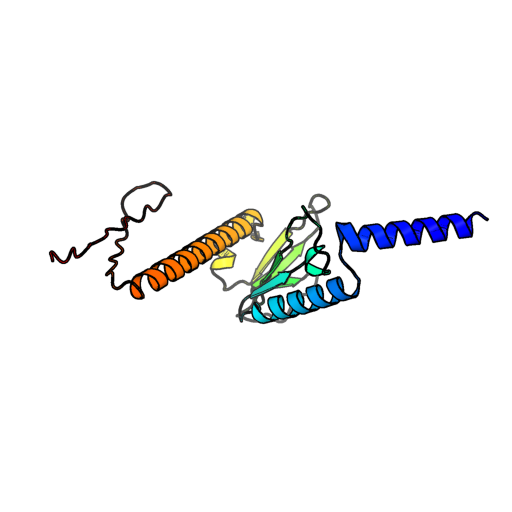.00 91.88 106 LEU A C 1
ATOM 835 O O . LEU A 1 106 ? -9.716 -6.902 12.076 1.00 91.88 106 LEU A O 1
ATOM 839 N N . LEU A 1 107 ? -8.316 -7.145 13.815 1.00 91.06 107 LEU A N 1
ATOM 840 C CA . LEU A 1 107 ? -9.318 -6.977 14.862 1.00 91.06 107 LEU A CA 1
ATOM 841 C C . LEU A 1 107 ? -9.398 -5.507 15.249 1.00 91.06 107 LEU A C 1
ATOM 843 O O . LEU A 1 107 ? -8.368 -4.858 15.403 1.00 91.06 107 LEU A O 1
ATOM 847 N N . VAL A 1 108 ? -10.605 -4.988 15.451 1.00 89.62 108 VAL A N 1
ATOM 848 C CA . VAL A 1 108 ? -10.799 -3.612 15.913 1.00 89.62 108 VAL A CA 1
ATOM 849 C C . VAL A 1 108 ? -10.699 -3.571 17.428 1.00 89.62 108 VAL A C 1
ATOM 851 O O . VAL A 1 108 ? -11.575 -4.045 18.141 1.00 89.62 108 VAL A O 1
ATOM 854 N N . GLU A 1 109 ? -9.622 -2.976 17.923 1.00 88.12 109 GLU A N 1
ATOM 855 C CA . GLU A 1 109 ? -9.361 -2.856 19.361 1.00 88.12 109 GLU A CA 1
ATOM 856 C C . GLU A 1 109 ? -9.932 -1.553 19.916 1.00 88.12 109 GLU A C 1
ATOM 858 O O . GLU A 1 109 ? -10.369 -1.488 21.064 1.00 88.12 109 GLU A O 1
ATOM 863 N N . LYS A 1 110 ? -9.935 -0.507 19.085 1.00 87.19 110 LYS A N 1
ATOM 864 C CA . LYS A 1 110 ? -10.597 0.768 19.352 1.00 87.19 110 LYS A CA 1
ATOM 865 C C . LYS A 1 110 ? -10.846 1.500 18.039 1.00 87.19 110 LYS A C 1
ATOM 867 O O . LYS A 1 110 ? -9.935 1.622 17.225 1.00 87.19 110 LYS A O 1
ATOM 872 N N . SER A 1 111 ? -12.036 2.059 17.864 1.00 86.44 111 SER A N 1
ATOM 873 C CA . SER A 1 111 ? -12.306 3.030 16.806 1.00 86.44 111 SER A CA 1
ATOM 874 C C . SER A 1 111 ? -13.451 3.945 17.217 1.00 86.44 111 SER A C 1
ATOM 876 O O . SER A 1 111 ? -14.525 3.460 17.561 1.00 86.44 111 SER A O 1
ATOM 878 N N . ASP A 1 112 ? -13.223 5.253 17.138 1.00 83.69 112 ASP A N 1
ATOM 879 C CA . ASP A 1 112 ? -14.279 6.269 17.232 1.00 83.69 112 ASP A CA 1
ATOM 880 C C . ASP A 1 112 ? -14.757 6.702 15.824 1.00 83.69 112 ASP A C 1
ATOM 882 O O . ASP A 1 112 ? -15.644 7.547 15.674 1.00 83.69 112 ASP A O 1
ATOM 886 N N . ASP A 1 113 ? -14.185 6.113 14.764 1.00 81.88 113 ASP A N 1
ATOM 887 C CA . ASP A 1 113 ? -14.510 6.429 13.377 1.00 81.88 113 ASP A CA 1
ATOM 888 C C . ASP A 1 113 ? -15.672 5.558 12.875 1.00 81.88 113 ASP A C 1
ATOM 890 O O . ASP A 1 113 ? -15.531 4.368 12.579 1.00 81.88 113 ASP A O 1
ATOM 894 N N . GLN A 1 114 ? -16.835 6.186 12.690 1.00 82.62 114 GLN A N 1
ATOM 895 C CA . GLN A 1 114 ? -18.021 5.529 12.134 1.00 82.62 114 GLN A CA 1
ATOM 896 C C . GLN A 1 114 ? -17.791 4.931 10.741 1.00 82.62 114 GLN A C 1
ATOM 898 O O . GLN A 1 114 ? -18.512 4.015 10.336 1.00 82.62 114 GLN A O 1
ATOM 903 N N . TYR A 1 115 ? -16.833 5.454 9.969 1.00 81.12 115 TYR A N 1
ATOM 904 C CA . TYR A 1 115 ? -16.447 4.845 8.705 1.00 81.12 115 TYR A CA 1
ATOM 905 C C . TYR A 1 115 ? -15.865 3.453 8.940 1.00 81.12 115 TYR A C 1
ATOM 907 O O . TYR A 1 115 ? -16.250 2.526 8.232 1.00 81.12 115 TYR A O 1
ATOM 915 N N . PHE A 1 116 ? -15.014 3.272 9.951 1.00 81.44 116 PHE A N 1
ATOM 916 C CA . PHE A 1 116 ? -14.472 1.960 10.300 1.00 81.44 116 PHE A CA 1
ATOM 917 C C . PHE A 1 116 ? -15.560 1.010 10.763 1.00 81.44 116 PHE A C 1
ATOM 919 O O . PHE A 1 116 ? -15.659 -0.081 10.208 1.00 81.44 116 PHE A O 1
ATOM 926 N N . SER A 1 117 ? -16.446 1.439 11.662 1.00 84.38 117 SER A N 1
ATOM 927 C CA . SER A 1 117 ? -17.532 0.582 12.159 1.00 84.38 117 SER A CA 1
ATOM 928 C C . SER A 1 117 ? -18.409 0.016 11.032 1.00 84.38 117 SER A C 1
ATOM 930 O O . SER A 1 117 ? -18.814 -1.139 11.091 1.00 84.38 117 SER A O 1
ATOM 932 N N . LYS A 1 118 ? -18.653 0.788 9.960 1.00 88.12 118 LYS A N 1
ATOM 933 C CA . LYS A 1 118 ? -19.425 0.345 8.777 1.00 88.12 118 LYS A CA 1
ATOM 934 C C . LYS A 1 118 ? -18.689 -0.644 7.869 1.00 88.12 118 LYS A C 1
ATOM 936 O O . LYS A 1 118 ? -19.303 -1.217 6.974 1.00 88.12 118 LYS A O 1
ATOM 941 N N . ASN A 1 119 ? -17.381 -0.790 8.046 1.00 90.38 119 ASN A N 1
ATOM 942 C CA . ASN A 1 119 ? -16.528 -1.702 7.287 1.00 90.38 119 ASN A CA 1
ATOM 943 C C . ASN A 1 119 ? -16.137 -2.945 8.091 1.00 90.38 119 ASN A C 1
ATOM 945 O O . ASN A 1 119 ? -15.276 -3.708 7.653 1.00 90.38 119 ASN A O 1
ATOM 949 N N . CYS A 1 120 ? -16.733 -3.132 9.266 1.00 91.81 120 CYS A N 1
ATOM 950 C CA . CYS A 1 120 ? -16.415 -4.239 10.144 1.00 91.81 120 CYS A CA 1
ATOM 951 C C . CYS A 1 120 ? -17.513 -5.296 10.152 1.00 91.81 120 CYS A C 1
ATOM 953 O O . CYS A 1 120 ? -18.688 -4.997 9.950 1.00 91.81 120 CYS A O 1
ATOM 955 N N . GLU A 1 121 ? -17.106 -6.525 10.431 1.00 92.62 121 GLU A N 1
ATOM 956 C CA . GLU A 1 121 ? -17.980 -7.668 10.662 1.00 92.62 121 GLU A CA 1
ATOM 957 C C . GLU A 1 121 ? -17.733 -8.203 12.071 1.00 92.62 121 GLU A C 1
ATOM 959 O O . GLU A 1 121 ? -16.604 -8.183 12.565 1.00 92.62 121 GLU A O 1
ATOM 964 N N . GLU A 1 122 ? -18.790 -8.668 12.726 1.00 91.06 122 GLU A N 1
ATOM 965 C CA . GLU A 1 122 ? -18.703 -9.255 14.058 1.00 91.06 122 GLU A CA 1
ATOM 966 C C . GLU A 1 122 ? -18.784 -10.777 13.962 1.00 91.06 122 GLU A C 1
ATOM 968 O O . GLU A 1 122 ? -19.724 -11.324 13.387 1.00 91.06 122 GLU A O 1
ATOM 973 N N . HIS A 1 123 ? -17.803 -11.457 14.554 1.00 88.31 123 HIS A N 1
ATOM 974 C CA . HIS A 1 123 ? -17.750 -12.912 14.646 1.00 88.31 123 HIS A CA 1
ATOM 975 C C . HIS A 1 123 ? -17.466 -13.289 16.102 1.00 88.31 123 HIS A C 1
ATOM 977 O O . HIS A 1 123 ? -16.430 -12.918 16.649 1.00 88.31 123 HIS A O 1
ATOM 983 N N . ASN A 1 124 ? -18.391 -14.006 16.749 1.00 88.38 124 ASN A N 1
ATOM 984 C CA . ASN A 1 124 ? -18.293 -14.414 18.161 1.00 88.38 124 ASN A CA 1
ATOM 985 C C . ASN A 1 124 ? -18.036 -13.253 19.148 1.00 88.38 124 ASN A C 1
ATOM 987 O O . ASN A 1 124 ? -17.251 -13.396 20.084 1.00 88.38 124 ASN A O 1
ATOM 991 N N . GLY A 1 125 ? -18.667 -12.093 18.939 1.00 87.00 125 GLY A N 1
ATOM 992 C CA . GLY A 1 125 ? -18.474 -10.920 19.801 1.00 87.00 125 GLY A CA 1
ATOM 993 C C . GLY A 1 125 ? -17.171 -10.153 19.555 1.00 87.00 125 GLY A C 1
ATOM 994 O O . GLY A 1 125 ? -16.883 -9.196 20.271 1.00 87.00 125 GLY A O 1
ATOM 995 N N . ILE A 1 126 ? -16.370 -10.561 18.566 1.00 88.12 126 ILE A N 1
ATOM 996 C CA . ILE A 1 126 ? -15.129 -9.888 18.177 1.00 88.12 126 ILE A CA 1
ATOM 997 C C . ILE A 1 126 ? -15.360 -9.173 16.848 1.00 88.12 126 ILE A C 1
ATOM 999 O O . ILE A 1 126 ? -15.851 -9.762 15.885 1.00 88.12 126 ILE A O 1
ATOM 1003 N N . GLN A 1 127 ? -14.991 -7.894 16.795 1.00 91.75 127 GLN A N 1
ATOM 1004 C CA . GLN A 1 127 ? -15.124 -7.071 15.601 1.00 91.75 127 GLN A CA 1
ATOM 1005 C C . GLN A 1 127 ? -13.856 -7.146 14.740 1.00 91.75 127 GLN A C 1
ATOM 1007 O O . GLN A 1 127 ? -12.751 -6.8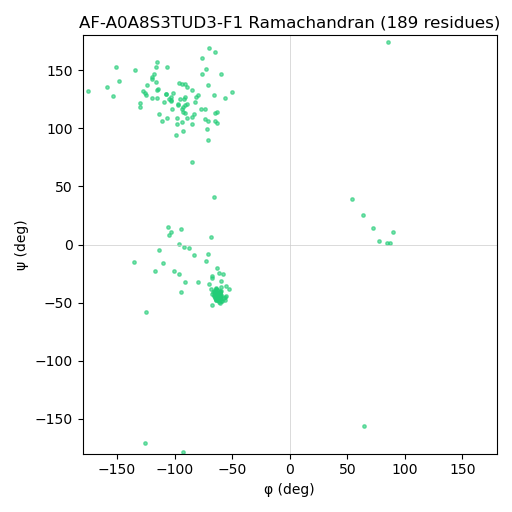79 15.214 1.00 91.75 127 GLN A O 1
ATOM 1012 N N . TYR A 1 128 ? -14.024 -7.466 13.459 1.00 91.75 128 TYR A N 1
ATOM 1013 C CA . TYR A 1 128 ? -12.953 -7.581 12.471 1.00 91.75 128 TYR A CA 1
ATOM 1014 C C . TYR A 1 128 ? -13.161 -6.592 11.330 1.00 91.75 128 TYR A C 1
ATOM 1016 O O . TYR A 1 128 ? -14.283 -6.397 10.866 1.00 91.75 128 TYR A O 1
ATOM 1024 N N . LEU A 1 129 ? -12.080 -6.008 10.819 1.00 92.31 129 LEU A N 1
ATOM 1025 C CA . LEU A 1 129 ? -12.122 -5.195 9.611 1.00 92.31 129 LEU A CA 1
ATOM 1026 C C . LEU A 1 129 ? -12.282 -6.096 8.378 1.00 92.31 129 LEU A C 1
ATOM 1028 O O . LEU A 1 129 ? -11.390 -6.878 8.040 1.00 92.31 129 LEU A O 1
ATOM 1032 N N . SER A 1 130 ? -13.395 -5.947 7.661 1.00 91.75 130 SER A N 1
ATOM 1033 C CA . SER A 1 130 ? -13.660 -6.694 6.431 1.00 91.75 130 SER A CA 1
ATOM 1034 C C . SER A 1 130 ? -12.969 -6.015 5.251 1.00 91.75 130 SER A C 1
ATOM 1036 O O . SER A 1 130 ? -13.346 -4.922 4.820 1.00 91.75 130 SER A O 1
ATOM 1038 N N . SER A 1 131 ? -11.953 -6.675 4.686 1.00 89.50 131 SER A N 1
ATOM 1039 C CA . SER A 1 131 ? -11.231 -6.145 3.520 1.00 89.50 131 SER A CA 1
ATOM 1040 C C . SER A 1 131 ? -12.151 -5.938 2.310 1.00 89.50 131 SER A C 1
ATOM 1042 O O . SER A 1 131 ? -11.940 -5.013 1.524 1.00 89.50 131 SER A O 1
ATOM 1044 N N . SER A 1 132 ? -13.189 -6.764 2.161 1.00 88.19 132 SER A N 1
ATOM 1045 C CA . SER A 1 132 ? -14.178 -6.666 1.084 1.00 88.19 132 SER A CA 1
ATOM 1046 C C . SER A 1 132 ? -15.040 -5.413 1.222 1.00 88.19 132 SER A C 1
ATOM 1048 O O . SER A 1 132 ? -15.099 -4.619 0.280 1.00 88.19 132 SER A O 1
ATOM 1050 N N . LEU A 1 133 ? -15.636 -5.190 2.401 1.00 90.06 133 LEU A N 1
ATOM 1051 C CA . LEU A 1 133 ? -16.433 -3.988 2.674 1.00 90.06 133 LEU A CA 1
ATOM 1052 C C . LEU A 1 133 ? -15.579 -2.725 2.548 1.00 90.06 133 LEU A C 1
ATOM 1054 O O . LEU A 1 133 ? -15.969 -1.772 1.868 1.00 90.06 133 LEU A O 1
ATOM 1058 N N . TYR A 1 134 ? -14.370 -2.758 3.117 1.00 86.50 134 TYR A N 1
ATOM 1059 C CA . TYR A 1 134 ? -13.439 -1.635 3.070 1.00 86.50 134 TYR A CA 1
ATOM 1060 C C . TYR A 1 134 ? -13.069 -1.252 1.633 1.00 86.50 134 TYR A C 1
ATOM 1062 O O . TYR A 1 134 ? -13.163 -0.080 1.257 1.00 86.50 134 TYR A O 1
ATOM 1070 N N . LYS A 1 135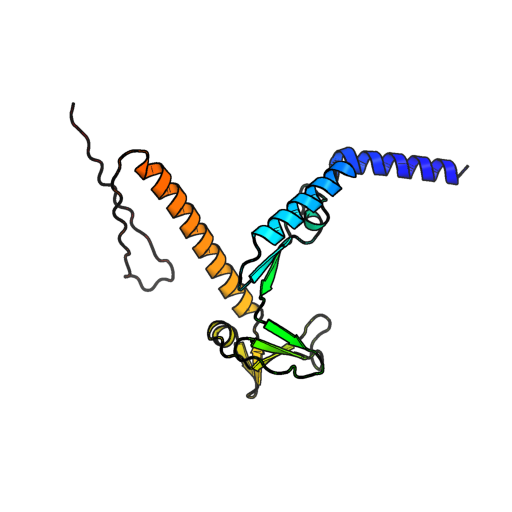 ? -12.726 -2.237 0.789 1.00 84.31 135 LYS A N 1
ATOM 1071 C CA . LYS A 1 135 ? -12.459 -2.014 -0.641 1.00 84.31 135 LYS A CA 1
ATOM 1072 C C . LYS A 1 135 ? -13.682 -1.454 -1.365 1.00 84.31 135 LYS A C 1
ATOM 1074 O O . LYS A 1 135 ? -13.547 -0.490 -2.116 1.00 84.31 135 LYS A O 1
ATOM 1079 N N . GLN A 1 136 ? -14.869 -2.011 -1.130 1.00 84.69 136 GLN A N 1
ATOM 1080 C CA . GLN A 1 136 ? -16.101 -1.563 -1.782 1.00 84.69 136 GLN A CA 1
ATOM 1081 C C . GLN A 1 136 ? -16.424 -0.096 -1.458 1.00 84.69 136 GLN A C 1
ATOM 1083 O O . GLN A 1 136 ? -16.722 0.691 -2.362 1.00 84.69 136 GLN A O 1
ATOM 1088 N N . HIS A 1 137 ? -16.317 0.306 -0.190 1.00 80.69 137 HIS A N 1
ATOM 1089 C CA . HIS A 1 137 ? -16.544 1.692 0.216 1.00 80.69 137 HIS A CA 1
ATOM 1090 C C . HIS A 1 137 ? -15.446 2.650 -0.265 1.00 80.69 137 HIS A C 1
ATOM 1092 O O . HIS A 1 137 ? -15.738 3.796 -0.615 1.00 80.69 137 HIS A O 1
ATOM 1098 N N . MET A 1 138 ? -14.193 2.198 -0.338 1.00 75.56 138 MET A N 1
ATOM 1099 C CA . MET A 1 138 ? -13.103 3.002 -0.892 1.00 75.56 138 MET A CA 1
ATOM 1100 C C . MET A 1 138 ? -13.317 3.275 -2.389 1.00 75.56 138 MET A C 1
ATOM 1102 O O . MET A 1 138 ? -13.216 4.420 -2.835 1.00 75.56 138 MET A O 1
ATOM 1106 N N . ILE A 1 139 ? -13.681 2.243 -3.158 1.00 71.88 139 ILE A N 1
ATOM 1107 C CA . ILE A 1 139 ? -13.943 2.354 -4.599 1.00 71.88 139 ILE A CA 1
ATOM 1108 C C . ILE A 1 139 ? -15.151 3.259 -4.862 1.00 71.88 139 ILE A C 1
ATOM 1110 O O . ILE A 1 139 ? -15.080 4.134 -5.726 1.00 71.88 139 ILE A O 1
ATOM 1114 N N . SER A 1 140 ? -16.238 3.126 -4.095 1.00 71.31 140 SER A N 1
ATOM 1115 C CA . SER A 1 140 ? -17.420 3.979 -4.280 1.00 71.31 140 SER A CA 1
ATOM 1116 C C . SER A 1 140 ? -17.119 5.459 -4.010 1.00 71.31 140 SER A C 1
ATOM 1118 O O . SER A 1 140 ? -17.507 6.318 -4.806 1.00 71.31 140 SER A O 1
ATOM 1120 N N . LYS A 1 141 ? -16.340 5.780 -2.966 1.00 65.88 141 LYS A N 1
ATOM 1121 C CA . LYS A 1 141 ? -15.855 7.150 -2.713 1.00 65.88 141 LYS A CA 1
ATOM 1122 C C . LYS A 1 141 ? -14.989 7.678 -3.861 1.00 65.88 141 LYS A C 1
ATOM 1124 O O . LYS A 1 141 ? -15.170 8.825 -4.276 1.00 65.88 141 LYS A O 1
ATOM 1129 N N . ALA A 1 142 ? -14.082 6.859 -4.395 1.00 59.69 142 ALA A N 1
ATOM 1130 C CA . ALA A 1 142 ? -13.208 7.246 -5.503 1.00 59.69 142 ALA A CA 1
ATOM 1131 C C . ALA A 1 142 ? -13.995 7.526 -6.799 1.00 59.69 142 ALA A C 1
ATOM 1133 O O . ALA A 1 142 ? -13.728 8.518 -7.486 1.00 59.69 142 ALA A O 1
ATOM 1134 N N . ILE A 1 143 ? -15.008 6.707 -7.105 1.00 56.16 143 ILE A N 1
ATOM 1135 C CA . ILE A 1 143 ? -15.907 6.910 -8.253 1.00 56.16 143 ILE A CA 1
ATOM 1136 C C . ILE A 1 143 ? -16.679 8.226 -8.102 1.00 56.16 143 ILE A C 1
ATOM 1138 O O . ILE A 1 143 ? -16.680 9.046 -9.022 1.00 56.16 143 ILE A O 1
ATOM 1142 N N . VAL A 1 144 ? -17.262 8.483 -6.927 1.00 54.16 144 VAL A N 1
ATOM 1143 C CA . VAL A 1 144 ? -18.014 9.721 -6.657 1.00 54.16 144 VAL A CA 1
ATOM 1144 C C . VAL A 1 144 ? -17.118 10.961 -6.770 1.00 54.16 144 VAL A C 1
ATOM 1146 O O . VAL A 1 144 ? -17.536 11.978 -7.326 1.00 54.16 144 VAL A O 1
ATOM 1149 N N . GLN A 1 145 ? -15.869 10.902 -6.299 1.00 55.22 145 GLN A N 1
ATOM 1150 C CA . GLN A 1 145 ? -14.920 12.011 -6.449 1.00 55.22 145 GLN A CA 1
ATOM 1151 C C . GLN A 1 145 ? -14.528 12.261 -7.913 1.00 55.22 145 GLN A C 1
ATOM 1153 O O . GLN A 1 145 ? -14.458 13.420 -8.328 1.00 55.22 145 GLN A O 1
ATOM 1158 N N . ARG A 1 146 ? -14.313 11.206 -8.714 1.00 52.41 146 ARG A N 1
ATOM 1159 C CA . ARG A 1 146 ? -14.064 11.341 -10.162 1.00 52.41 146 ARG A CA 1
ATOM 1160 C C . ARG A 1 146 ? -15.257 11.964 -10.884 1.00 52.41 146 ARG A C 1
ATOM 1162 O O . ARG A 1 146 ? -15.060 12.892 -11.664 1.00 52.41 146 ARG A O 1
ATOM 1169 N N . GLN A 1 147 ? -16.478 11.526 -10.578 1.00 48.97 147 GLN A N 1
ATOM 1170 C CA . GLN A 1 147 ? -17.699 12.097 -11.156 1.00 48.97 147 GLN A CA 1
ATOM 1171 C C . GLN A 1 147 ? -17.863 13.580 -10.792 1.00 48.97 147 GLN A C 1
ATOM 1173 O O . GLN A 1 147 ? -18.156 14.393 -11.663 1.00 48.97 147 GLN A O 1
ATOM 1178 N N . ARG A 1 148 ? -17.585 13.969 -9.540 1.00 49.28 148 ARG A N 1
ATOM 1179 C CA . ARG A 1 148 ? -17.619 15.379 -9.106 1.00 49.28 148 ARG A CA 1
ATOM 1180 C C . ARG A 1 148 ? -16.580 16.248 -9.812 1.00 49.28 148 ARG A C 1
ATOM 1182 O O . ARG A 1 148 ? -16.911 17.355 -10.223 1.00 49.28 148 ARG A O 1
ATOM 1189 N N . LYS A 1 149 ? -15.347 15.759 -9.984 1.00 52.34 149 LYS A N 1
ATOM 1190 C CA . LYS A 1 149 ? -14.307 16.480 -10.739 1.00 52.34 149 LYS A CA 1
ATOM 1191 C C . LYS A 1 149 ? -14.686 16.630 -12.211 1.00 52.34 149 LYS A C 1
ATOM 1193 O O . LYS A 1 149 ? -14.519 17.709 -12.765 1.00 52.34 149 LYS A O 1
ATOM 1198 N N . HIS A 1 150 ? -15.246 15.587 -12.823 1.00 45.34 150 HIS A N 1
ATOM 1199 C CA . HIS A 1 150 ? -15.705 15.653 -14.209 1.00 45.34 150 HIS A CA 1
ATOM 1200 C C . HIS A 1 150 ? -16.855 16.658 -14.386 1.00 45.34 150 HIS A C 1
ATOM 1202 O O . HIS A 1 150 ? -16.804 17.491 -15.285 1.00 45.34 150 HIS A O 1
ATOM 1208 N N . LEU A 1 151 ? -17.833 16.661 -13.474 1.00 52.31 151 LEU A N 1
ATOM 1209 C CA . LEU A 1 151 ? -18.924 17.641 -13.462 1.00 52.31 151 LEU A CA 1
ATOM 1210 C C . LEU A 1 151 ? -18.431 19.074 -13.218 1.00 52.31 151 LEU A C 1
ATOM 1212 O O . LEU A 1 151 ? -18.946 19.997 -13.838 1.00 52.31 151 LEU A O 1
ATOM 1216 N N . ALA A 1 152 ? -17.426 19.271 -12.361 1.00 52.28 152 ALA A N 1
ATOM 1217 C CA . ALA A 1 152 ? -16.825 20.584 -12.137 1.00 52.28 152 ALA A CA 1
ATOM 1218 C C . ALA A 1 152 ? -16.114 21.110 -13.395 1.00 52.28 152 ALA A C 1
ATOM 1220 O O . ALA A 1 152 ? -16.275 22.278 -13.729 1.00 52.28 152 ALA A O 1
ATOM 1221 N N . ILE A 1 153 ? -15.390 20.249 -14.118 1.00 51.59 153 ILE A N 1
ATOM 1222 C CA . ILE A 1 153 ? -14.737 20.602 -15.390 1.00 51.59 153 ILE A CA 1
ATOM 1223 C C . ILE A 1 153 ? -15.784 20.961 -16.455 1.00 51.59 153 ILE A C 1
ATOM 1225 O O . ILE A 1 153 ? -15.653 21.982 -17.127 1.00 51.59 153 ILE A O 1
ATOM 1229 N N . LEU A 1 154 ? -16.858 20.171 -16.570 1.00 51.16 154 LEU A N 1
ATOM 1230 C CA . LEU A 1 154 ? -17.954 20.454 -17.500 1.00 51.16 154 LEU A CA 1
ATOM 1231 C C . LEU A 1 154 ? -18.671 21.767 -17.150 1.00 51.16 154 LEU A C 1
ATOM 1233 O O . LEU A 1 154 ? -18.883 22.594 -18.032 1.00 51.16 154 LEU A O 1
ATOM 1237 N N . ALA A 1 155 ? -18.976 22.009 -15.873 1.00 50.94 155 ALA A N 1
ATOM 1238 C CA . ALA A 1 155 ? -19.595 23.255 -15.421 1.00 50.94 155 ALA A CA 1
ATOM 1239 C C . ALA A 1 155 ? -18.707 24.483 -15.693 1.00 50.94 155 ALA A C 1
ATOM 1241 O O . ALA A 1 155 ? -19.205 25.496 -16.180 1.00 50.94 155 ALA A O 1
ATOM 1242 N N . TRP A 1 156 ? -17.395 24.381 -15.452 1.00 42.00 156 TRP A N 1
ATOM 1243 C CA . TRP A 1 156 ? -16.431 25.442 -15.767 1.00 42.00 156 TRP A CA 1
ATOM 1244 C C . TRP A 1 156 ? -16.392 25.766 -17.265 1.00 42.00 156 TRP A C 1
ATOM 1246 O O . TRP A 1 156 ? -16.527 26.930 -17.635 1.00 42.00 156 TRP A O 1
ATOM 1256 N N . SER A 1 157 ? -16.338 24.745 -18.127 1.00 49.44 157 SER A N 1
ATOM 1257 C CA . SER A 1 157 ? -16.342 24.933 -19.588 1.00 49.44 157 SER A CA 1
ATOM 1258 C C . SER A 1 157 ? -17.630 25.570 -20.140 1.00 49.44 157 SER A C 1
ATOM 1260 O O . SER A 1 157 ? -17.638 26.108 -21.245 1.00 49.44 157 SER A O 1
ATOM 1262 N N . GLN A 1 158 ? -18.740 25.523 -19.391 1.00 48.56 158 GLN A N 1
ATOM 1263 C CA . GLN A 1 158 ? -20.023 26.106 -19.804 1.00 48.56 158 GLN A CA 1
ATOM 1264 C C . GLN A 1 158 ? -20.277 27.511 -19.245 1.00 48.56 158 GLN A C 1
ATOM 1266 O O . GLN A 1 158 ? -20.971 28.294 -19.896 1.00 48.56 158 GLN A O 1
ATOM 1271 N N . ILE A 1 159 ? -19.672 27.862 -18.103 1.00 50.44 159 ILE A N 1
ATOM 1272 C CA . ILE A 1 159 ? -19.639 29.245 -17.596 1.00 50.44 159 ILE A CA 1
ATOM 1273 C C . ILE A 1 159 ? -18.842 30.136 -18.555 1.00 50.44 159 ILE A C 1
ATOM 1275 O O . ILE A 1 159 ? -19.288 31.239 -18.864 1.00 50.44 159 ILE A O 1
ATOM 1279 N N . GLU A 1 160 ? -17.732 29.633 -19.104 1.00 47.59 160 GLU A N 1
ATOM 1280 C CA . GLU A 1 160 ? -16.967 30.329 -20.152 1.00 47.59 160 GLU A CA 1
ATOM 1281 C C . GLU A 1 160 ? -17.788 30.571 -21.434 1.00 47.59 160 GLU A C 1
ATOM 1283 O O . GLU A 1 160 ? -17.539 31.536 -22.150 1.00 47.59 160 GLU A O 1
ATOM 1288 N N . ASN A 1 161 ? -18.823 29.758 -21.681 1.00 46.62 161 ASN A N 1
ATOM 1289 C CA . ASN A 1 161 ? -19.696 29.836 -22.857 1.00 46.62 161 ASN A CA 1
ATOM 1290 C C . ASN A 1 161 ? -21.076 30.481 -22.582 1.00 46.62 161 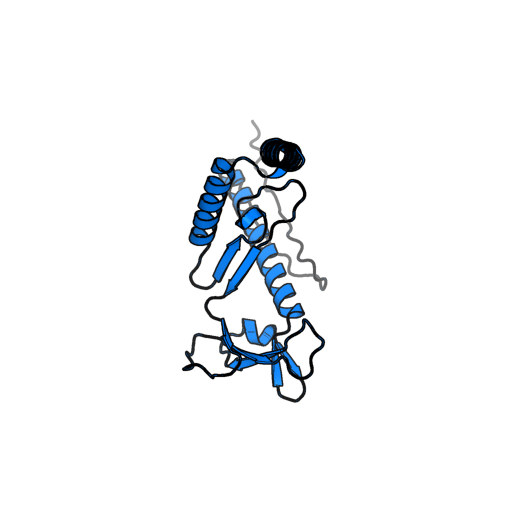ASN A C 1
ATOM 1292 O O . ASN A 1 161 ? -21.973 30.416 -23.423 1.00 46.62 161 ASN A O 1
ATOM 1296 N N . GLY A 1 162 ? -21.285 31.102 -21.413 1.00 40.06 162 GLY A N 1
ATOM 1297 C CA . GLY A 1 162 ? -22.464 31.938 -21.130 1.00 40.06 162 GLY A CA 1
ATOM 1298 C C . GLY A 1 162 ? -23.808 31.211 -20.945 1.00 40.06 162 GLY A C 1
ATOM 1299 O O . GLY A 1 162 ? -24.854 31.862 -20.951 1.00 40.06 162 GLY A O 1
ATOM 1300 N N . SER A 1 163 ? -23.815 29.887 -20.762 1.00 45.03 163 SER A N 1
ATOM 1301 C CA . SER A 1 163 ? -25.045 29.095 -20.574 1.00 45.03 163 SER A CA 1
ATOM 1302 C C . SER A 1 163 ? -25.391 28.905 -19.087 1.00 45.03 163 SER A C 1
ATOM 1304 O O . SER A 1 163 ? -24.512 28.636 -18.270 1.00 45.03 163 SER A O 1
ATOM 1306 N N . LYS A 1 164 ? -26.677 29.017 -18.707 1.00 47.56 164 LYS A N 1
ATOM 1307 C CA . LYS A 1 164 ? -27.153 28.724 -17.337 1.00 47.56 164 LYS A CA 1
ATOM 1308 C C . LYS A 1 164 ? -27.578 27.259 -17.229 1.00 47.56 164 LYS A C 1
ATOM 1310 O O . LYS A 1 164 ? -28.512 26.841 -17.902 1.00 47.56 164 LYS A O 1
ATOM 1315 N N . VAL A 1 165 ? -26.936 26.499 -16.342 1.00 43.53 165 VAL A N 1
ATOM 1316 C CA . VAL A 1 165 ? -27.286 25.096 -16.060 1.00 43.53 165 VAL A CA 1
ATOM 1317 C C . VAL A 1 165 ? -28.081 25.012 -14.758 1.00 43.53 165 VAL A C 1
ATOM 1319 O O . VAL A 1 165 ? -27.652 25.546 -13.734 1.00 43.53 165 VAL A O 1
ATOM 1322 N N . ARG A 1 166 ? -29.225 24.316 -14.778 1.00 43.69 166 ARG A N 1
ATOM 1323 C CA . ARG A 1 166 ? -29.994 23.978 -13.573 1.00 43.69 166 ARG A CA 1
ATOM 1324 C C . ARG A 1 166 ? -29.970 22.466 -13.376 1.00 43.69 166 ARG A C 1
ATOM 1326 O O . ARG A 1 166 ? -30.545 21.718 -14.162 1.00 43.69 166 ARG A O 1
ATOM 1333 N N . THR A 1 167 ? -29.297 22.015 -12.325 1.00 42.72 167 THR A N 1
ATOM 1334 C CA . THR A 1 167 ? -29.235 20.593 -11.977 1.00 42.72 167 THR A CA 1
ATOM 1335 C C . THR A 1 167 ? -30.366 20.270 -11.011 1.00 42.72 167 THR A C 1
ATOM 1337 O O . THR A 1 167 ? -30.480 20.906 -9.964 1.00 42.72 167 THR A O 1
ATOM 1340 N N . THR A 1 168 ? -31.196 19.282 -11.344 1.00 41.50 168 THR A N 1
ATOM 1341 C CA . THR A 1 168 ? -32.197 18.735 -10.416 1.00 41.50 168 THR A CA 1
ATOM 1342 C C . THR A 1 168 ? -31.868 17.278 -10.122 1.00 41.50 168 THR A C 1
ATOM 1344 O O . THR A 1 168 ? -31.396 16.547 -10.994 1.00 41.50 168 THR A O 1
ATOM 1347 N N . TYR A 1 169 ? -32.038 16.893 -8.861 1.00 39.78 169 TYR A N 1
ATOM 1348 C CA . TYR A 1 169 ? -31.848 15.526 -8.395 1.00 39.78 169 TYR A CA 1
ATOM 1349 C C . TYR A 1 169 ? -33.215 14.861 -8.346 1.00 39.78 169 TYR A C 1
ATOM 1351 O O . TYR A 1 169 ? -34.091 15.348 -7.635 1.00 39.78 169 TYR A O 1
ATOM 1359 N N . ASP A 1 170 ? -33.382 13.772 -9.091 1.00 41.19 170 ASP A N 1
ATOM 1360 C CA . ASP A 1 170 ? -34.569 12.934 -8.983 1.00 41.19 170 ASP A CA 1
ATOM 1361 C C . ASP A 1 170 ? -34.266 11.818 -7.977 1.00 41.19 170 ASP A C 1
ATOM 1363 O O . ASP A 1 170 ? -33.355 11.012 -8.186 1.00 41.19 170 ASP A O 1
ATOM 1367 N N . ASN A 1 171 ? -34.958 11.832 -6.836 1.00 42.88 171 ASN A N 1
ATOM 1368 C CA . ASN A 1 171 ? -34.768 10.845 -5.767 1.00 42.88 171 ASN A CA 1
ATOM 1369 C C . ASN A 1 171 ? -35.705 9.634 -5.904 1.00 42.88 171 ASN A C 1
ATOM 1371 O O . ASN A 1 171 ? -35.583 8.692 -5.121 1.00 42.88 171 ASN A O 1
ATOM 1375 N N . ASP A 1 172 ? -36.591 9.621 -6.901 1.00 47.81 172 ASP A N 1
ATOM 1376 C CA . ASP A 1 172 ? -37.598 8.576 -7.053 1.00 47.81 172 ASP A CA 1
ATOM 1377 C C . ASP A 1 172 ? -37.178 7.522 -8.080 1.00 47.81 172 ASP A C 1
ATOM 1379 O O . ASP A 1 172 ? -37.399 7.626 -9.283 1.00 47.81 172 ASP A O 1
ATOM 1383 N N . SER A 1 173 ? -36.562 6.452 -7.586 1.00 39.66 173 SER A N 1
ATOM 1384 C CA . SER A 1 173 ? -36.860 5.078 -8.010 1.00 39.66 173 SER A CA 1
ATOM 1385 C C . SER A 1 173 ? -36.040 4.120 -7.153 1.00 39.66 173 SER A C 1
ATOM 1387 O O . SER A 1 173 ? -34.843 4.315 -6.968 1.00 39.66 173 SER A O 1
ATOM 1389 N N . GLY A 1 174 ? -36.676 3.074 -6.620 1.00 39.56 174 GLY A N 1
ATOM 1390 C CA . GLY A 1 174 ? -36.061 2.019 -5.801 1.00 39.56 174 GLY A CA 1
ATOM 1391 C C . GLY A 1 174 ? -35.054 1.126 -6.544 1.00 39.56 174 GLY A C 1
ATOM 1392 O O . GLY A 1 174 ? -35.044 -0.084 -6.345 1.00 39.56 174 GLY A O 1
ATOM 1393 N N . SER A 1 175 ? -34.215 1.702 -7.405 1.00 38.41 175 SER A N 1
ATOM 1394 C CA . SER A 1 175 ? -33.069 1.067 -8.046 1.00 38.41 175 SER A CA 1
ATOM 1395 C C . SER A 1 175 ? -31.791 1.793 -7.616 1.00 38.41 175 SER A C 1
ATOM 1397 O O . SER A 1 175 ? -31.795 3.001 -7.395 1.00 38.41 175 SER A O 1
ATOM 1399 N N . CYS A 1 176 ? -30.675 1.073 -7.495 1.00 37.56 176 CYS A N 1
ATOM 1400 C CA . CYS A 1 176 ? -29.387 1.629 -7.054 1.00 37.56 176 CYS A CA 1
ATOM 1401 C C . CYS A 1 176 ? -28.747 2.601 -8.082 1.00 37.56 176 CYS A C 1
ATOM 1403 O O . CYS A 1 176 ? -27.619 3.054 -7.896 1.00 37.56 176 CYS A O 1
ATOM 1405 N N . GLU A 1 177 ? -29.456 2.946 -9.164 1.00 32.53 177 GLU A N 1
ATOM 1406 C CA . GLU A 1 177 ? -29.055 3.951 -10.147 1.00 32.53 177 GLU A CA 1
ATOM 1407 C C . GLU A 1 177 ? -29.725 5.300 -9.867 1.00 32.53 177 GLU A C 1
ATOM 1409 O O . GLU A 1 177 ? -30.884 5.537 -10.206 1.00 32.53 177 GLU A 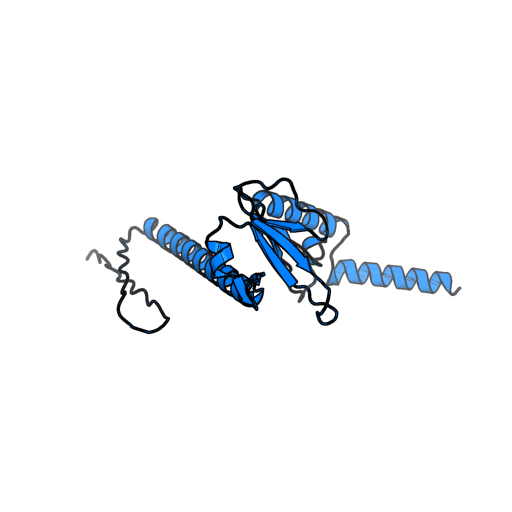O 1
ATOM 1414 N N . ARG A 1 178 ? -28.956 6.240 -9.310 1.00 38.03 178 ARG A N 1
ATOM 1415 C CA . ARG A 1 178 ? -29.341 7.657 -9.292 1.00 38.03 178 ARG A CA 1
ATOM 1416 C C . ARG A 1 178 ? -29.167 8.232 -10.696 1.00 38.03 178 ARG A C 1
ATOM 1418 O O . ARG A 1 178 ? -28.038 8.441 -11.139 1.00 38.03 178 ARG A O 1
ATOM 1425 N N . LYS A 1 179 ? -30.271 8.501 -11.392 1.00 35.19 179 LYS A N 1
ATOM 1426 C CA . LYS A 1 179 ? -30.259 9.158 -12.707 1.00 35.19 179 LYS A CA 1
ATOM 1427 C C . LYS A 1 179 ? -30.326 10.673 -12.516 1.00 35.19 179 LYS A C 1
ATOM 1429 O O . LYS A 1 179 ? -31.263 11.188 -11.920 1.00 35.19 179 LYS A O 1
ATOM 1434 N N . ILE A 1 180 ? -29.320 11.394 -13.009 1.00 39.44 180 ILE A N 1
ATOM 1435 C CA . ILE A 1 180 ? -29.317 12.863 -13.014 1.00 39.44 180 ILE A CA 1
ATOM 1436 C C . ILE A 1 180 ? -29.890 13.325 -14.352 1.00 39.44 180 ILE A C 1
ATOM 1438 O O . ILE A 1 180 ? -29.317 13.036 -15.403 1.00 39.44 180 ILE A O 1
ATOM 1442 N N . LYS A 1 181 ? -31.007 14.057 -14.317 1.00 38.03 181 LYS A N 1
ATOM 1443 C CA . LYS A 1 181 ? -31.580 14.703 -15.500 1.00 38.03 181 LYS A CA 1
ATOM 1444 C C . LYS A 1 181 ? -31.001 16.112 -15.623 1.00 38.03 181 LYS A C 1
ATOM 1446 O O . LYS A 1 181 ? -31.251 16.974 -14.782 1.00 38.03 181 LYS A O 1
ATOM 1451 N N . ILE A 1 182 ? -30.208 16.339 -16.666 1.00 40.28 182 ILE A N 1
ATOM 1452 C CA . ILE A 1 182 ? -29.675 17.663 -17.003 1.00 40.28 182 ILE A CA 1
ATOM 1453 C C . ILE A 1 182 ? -30.640 18.296 -18.006 1.00 40.28 182 ILE A C 1
ATOM 1455 O O . ILE A 1 182 ? -30.849 17.755 -19.090 1.00 40.28 182 ILE A O 1
ATOM 1459 N N . ILE A 1 183 ? -31.263 19.412 -17.623 1.00 40.41 183 ILE A N 1
ATOM 1460 C CA . ILE A 1 183 ? -32.152 20.190 -18.492 1.00 40.41 183 ILE A CA 1
ATOM 1461 C C . ILE A 1 183 ? -31.368 21.415 -18.965 1.00 40.41 183 ILE A C 1
ATOM 1463 O O . ILE A 1 183 ? -30.841 22.170 -18.146 1.00 40.41 183 ILE A O 1
ATOM 1467 N N . TYR A 1 184 ? -31.278 21.593 -20.281 1.00 37.25 184 TYR A N 1
ATOM 1468 C CA . TYR A 1 184 ? -30.622 22.738 -20.904 1.00 37.25 184 TYR A CA 1
ATOM 1469 C C . TYR A 1 184 ? -31.674 23.791 -21.264 1.00 37.25 184 TYR A C 1
ATOM 1471 O O . TYR A 1 184 ? -32.556 23.507 -22.071 1.00 37.25 184 TYR A O 1
ATOM 1479 N N . ASP A 1 185 ? -31.561 24.998 -20.707 1.00 39.00 185 ASP A N 1
ATOM 1480 C CA . ASP A 1 185 ? -32.279 26.174 -21.213 1.00 39.00 185 ASP A CA 1
ATOM 1481 C C . ASP A 1 185 ? -31.370 26.892 -22.214 1.00 39.00 185 ASP A C 1
ATOM 1483 O O . ASP A 1 185 ? -30.460 27.641 -21.849 1.00 39.00 185 ASP A O 1
ATOM 1487 N N . VAL A 1 186 ? -31.584 26.622 -23.501 1.00 37.25 186 VAL A N 1
ATOM 1488 C CA . VAL A 1 186 ? -30.871 27.311 -24.578 1.00 37.25 186 VAL A CA 1
ATOM 1489 C C . VAL A 1 186 ? -31.612 28.613 -24.865 1.00 37.25 186 VAL A C 1
ATOM 1491 O O . VAL A 1 186 ? -32.658 28.612 -25.510 1.00 37.25 186 VAL A O 1
ATOM 1494 N N . ASN A 1 187 ? -31.069 29.744 -24.406 1.00 39.28 187 ASN A N 1
ATOM 1495 C CA . ASN A 1 187 ? -31.523 31.054 -24.872 1.00 39.28 187 ASN A CA 1
ATOM 1496 C C . ASN A 1 187 ? -31.065 31.243 -26.322 1.00 39.28 187 ASN A C 1
ATOM 1498 O O . ASN A 1 187 ? -29.974 31.749 -26.586 1.00 39.28 187 ASN A O 1
ATOM 1502 N N . VAL A 1 188 ? -31.903 30.829 -27.270 1.00 37.78 188 VAL A N 1
ATOM 1503 C CA . VAL A 1 188 ? -31.731 31.179 -28.678 1.00 37.78 188 VAL A CA 1
ATOM 1504 C C . VAL A 1 188 ? -32.073 32.659 -28.813 1.00 37.78 188 VAL A C 1
ATOM 1506 O O . VAL A 1 188 ? -33.242 33.037 -28.858 1.00 37.78 188 VAL A O 1
ATOM 1509 N N . LYS A 1 189 ? -31.053 33.521 -28.848 1.00 38.81 189 LYS A N 1
ATOM 1510 C CA . LYS A 1 189 ? -31.238 34.888 -29.341 1.00 38.81 189 LYS A CA 1
ATOM 1511 C C . LYS A 1 189 ? -31.588 34.782 -30.823 1.00 38.81 189 LYS A C 1
ATOM 1513 O O . LYS A 1 189 ? -30.730 34.433 -31.628 1.00 38.81 189 LYS A O 1
ATOM 1518 N N . GLN A 1 190 ? -32.851 35.025 -31.159 1.00 39.69 190 GLN A N 1
ATOM 1519 C CA . GLN A 1 190 ? -33.230 35.296 -32.540 1.00 39.69 190 GLN A CA 1
ATOM 1520 C C . GLN A 1 190 ? -32.579 36.621 -32.951 1.00 39.69 190 GLN A C 1
ATOM 1522 O O . GLN A 1 190 ? -32.615 37.591 -32.192 1.00 39.69 190 GLN A O 1
ATOM 1527 N N . SER A 1 191 ? -31.894 36.564 -34.092 1.00 43.34 191 SER A N 1
ATOM 1528 C CA . SER A 1 191 ? -31.135 37.631 -34.752 1.00 43.34 191 SER A CA 1
ATOM 1529 C C . SER A 1 191 ? -31.951 38.885 -35.018 1.00 43.34 191 SER A C 1
ATOM 1531 O O . SER A 1 191 ? -33.099 38.704 -35.485 1.00 43.34 191 SER A O 1
#

Foldseek 3Di:
DVVVVVVVVVVVVVVCCQVPFFHDPVQLVVQLVVQVVVQVVQDDPFKTKHWDDCSNSSGPGPPDDTDIDIGTPQEDEEAPDDPPDDQSHWYWYWAPPPDDPPDIWTWGPDDPDPVQVQQWDDDPNTITRHPVSVVVVVVVVVVVVVVVVVVVVVVVVVVVVVFDWDWDWDPDDPDPDGDTDTDGDDPPPDD

Sequence (191 aa):
MADTAMQNTSKALYRYLCQNIVGTDHYVKTIRQMNSARDNATSGEFQTVITSGSFGEGLDMKGSDLDMMYVSKHIEVYEYLKPRLSPNITYLSMRTDDVKPGFTHLLVEKSDDQYFSKNCEEHNGIQYLSSSLYKQHMISKAIVQRQRKHLAILAWSQIENGSKVRTTYDNDSGSCERKIKIIYDVNVKQS

Secondary structure (DSSP, 8-state):
-HHHHHHHHHHHHHHHHHHHTS--HHHHHHHHHHHHHHHHHH--SSEEEEE-HHHHTT---TT----EEEEETTEEEESS------TT-EEEEEE-TTS-TT--EEEEEE---HHHHTTEEEETTEEEE-HHHHHHHHHHHHHHHHHHHHHHHHHHHHHTTTPPEEEEE----SSS---EEEEE-------

pLDDT: mean 74.43, std 19.14, range [32.53, 95.06]

Radius of gyration: 25.38 Å; Cα contacts (8 Å, |Δi|>4): 211; chains: 1; bounding box: 74×58×59 Å

Nearest PDB structures (foldseek):
  5z4m-assembly1_A  TM=4.763E-01  e=6.253E+00  Drosophila melanogaster

Mean predicted aligned error: 14.04 Å